Protein AF-A0A7W6N7X5-F1 (afdb_monomer)

Mean predicted aligned error: 5.7 Å

Nearest PDB structures (foldseek):
  5yp4-assembly2_D  TM=2.687E-01  e=1.708E-01  Pseudoxanthomonas mexicana
  7oz7-assembly1_B  TM=2.295E-01  e=3.586E-01  Homo sapiens
  6igq-assembly1_B  TM=1.844E-01  e=2.632E-01  Deinococcus radiodurans R1 = ATCC 13939 = DSM 20539
  4nb4-assembly4_G  TM=3.981E-01  e=5.795E+00  Staphylococcus aureus subsp. aureus MRSA252

pLDDT: mean 90.22, std 13.77, range [32.88, 98.56]

Foldseek 3Di:
DFDQDPVRDGDPPCPVQAAEQKEFFAVQLVDDFFAEEEAAAAAQDQGFYDQDYDYDACVVPVPPQQVLLVLQLLQVLLPDPPRGSVNSSVLCVVQSGDSYMYGYQARGHHHPVQDPVVVLVVLLPGDLVRSLVSVCQQQVVDPDHDPSSVSNNVRHQEYEHEQCPDPSNVSSVVSNVVVCVVVVRHYFYAYHRGPVRNVRRVVRCVVVVVSVVSSVSSNRVQVRRPPRDD

Organism: NCBI:txid217168

Solvent-accessible surface area (backbone atoms only — not comparable to full-atom values): 12702 Å² total; per-residue (Å²): 135,84,68,66,52,101,82,69,52,81,58,63,92,60,69,90,57,48,38,54,39,30,32,36,24,75,51,35,84,84,52,86,55,45,27,35,37,37,31,39,54,47,50,72,33,92,29,52,46,32,90,48,63,41,75,55,54,64,84,84,43,74,80,40,45,49,63,49,33,53,38,33,49,49,14,68,35,45,80,45,87,87,47,35,47,69,55,43,51,51,43,28,58,74,66,34,27,47,57,53,32,38,35,46,51,42,64,45,36,56,28,85,88,54,54,72,72,56,50,56,53,54,51,65,64,56,54,66,72,53,35,52,54,44,50,30,59,70,69,46,70,50,99,78,51,55,67,66,48,42,63,49,53,79,31,43,68,36,35,39,38,26,35,49,88,44,92,72,28,62,68,49,44,52,50,51,52,53,50,31,59,73,69,69,46,48,69,46,78,34,58,46,52,28,77,92,38,43,71,61,36,52,49,50,33,56,80,67,55,46,51,59,54,50,28,52,35,35,46,45,40,44,75,72,34,91,81,48,82,126

Sequence (230 aa):
MNKRDAAGVETPAGADLLHPSFLYYGETVARSFPLILVIGREPQVDKPVSPGAGTYDFRGSPRCGFWNSAAGLAARYSGVPGMTTAAIKRVFHAAQAAPLVFADALPIGLSDKIPPRDKARLRRAVPKAAIDRHLAHVLCLEDRPDAQVRSLMDRVEFVILSGHAAPGFEYASGMLVRHLEGLGVPFVRTAFLFGSNMPGILSALAASGWDTRFRSVMRRFRAADRNFPA

Structure (mmCIF, N/CA/C/O backbone):
data_AF-A0A7W6N7X5-F1
#
_entry.id   AF-A0A7W6N7X5-F1
#
loop_
_atom_site.group_PDB
_atom_site.id
_atom_site.type_symbol
_atom_site.label_atom_id
_atom_site.label_alt_id
_atom_site.label_comp_id
_atom_site.label_asym_id
_atom_site.label_entity_id
_atom_site.label_seq_id
_atom_site.pdbx_PDB_ins_code
_atom_site.Cartn_x
_atom_site.Cartn_y
_atom_site.Cartn_z
_atom_site.occupancy
_atom_site.B_iso_or_equiv
_atom_site.auth_seq_id
_atom_site.auth_comp_id
_atom_site.auth_asym_id
_atom_site.auth_atom_id
_atom_site.pdbx_PDB_model_num
ATOM 1 N N . MET A 1 1 ? 18.626 -29.688 5.067 1.00 39.34 1 MET A N 1
ATOM 2 C CA . MET A 1 1 ? 17.962 -30.202 6.282 1.00 39.34 1 MET A CA 1
ATOM 3 C C . MET A 1 1 ? 16.629 -29.477 6.395 1.00 39.34 1 MET A C 1
ATOM 5 O O . MET A 1 1 ? 16.632 -28.284 6.674 1.00 39.34 1 MET A O 1
ATOM 9 N N . ASN A 1 2 ? 15.527 -30.138 6.033 1.00 32.88 2 ASN A N 1
ATOM 10 C CA . ASN A 1 2 ? 14.195 -29.521 5.997 1.00 32.88 2 ASN A CA 1
ATOM 11 C C . ASN A 1 2 ? 13.716 -29.260 7.430 1.00 32.88 2 ASN A C 1
ATOM 13 O O . ASN A 1 2 ? 13.821 -30.145 8.280 1.00 32.88 2 ASN A O 1
ATOM 17 N N . LYS A 1 3 ? 13.222 -28.049 7.708 1.00 38.81 3 LYS A N 1
ATOM 18 C CA . LYS A 1 3 ? 12.554 -27.738 8.975 1.00 38.81 3 LYS A CA 1
ATOM 19 C C . LYS A 1 3 ? 11.084 -28.122 8.840 1.00 38.81 3 LYS A C 1
ATOM 21 O O . LYS A 1 3 ? 10.438 -27.712 7.886 1.00 38.81 3 LYS A O 1
ATOM 26 N N . ARG A 1 4 ? 10.587 -28.923 9.780 1.00 34.56 4 ARG A N 1
ATOM 27 C CA . ARG A 1 4 ? 9.152 -29.162 9.968 1.00 34.56 4 ARG A CA 1
ATOM 28 C C . ARG A 1 4 ? 8.610 -28.060 10.872 1.00 34.56 4 ARG A C 1
ATOM 30 O O . ARG A 1 4 ? 9.276 -27.706 11.848 1.00 34.56 4 ARG A O 1
ATOM 37 N N . ASP A 1 5 ? 7.453 -27.506 10.538 1.00 51.41 5 ASP A N 1
ATOM 38 C CA . ASP A 1 5 ? 6.744 -26.588 11.425 1.00 51.41 5 ASP A CA 1
ATOM 39 C C . ASP A 1 5 ? 5.983 -27.350 12.527 1.00 51.41 5 ASP A C 1
ATOM 41 O O . ASP A 1 5 ? 5.948 -28.584 12.560 1.00 51.41 5 ASP A O 1
ATOM 45 N N . ALA A 1 6 ? 5.390 -26.605 13.465 1.00 45.88 6 ALA A N 1
ATOM 46 C CA . ALA A 1 6 ? 4.675 -27.153 14.620 1.00 45.88 6 ALA A CA 1
ATOM 47 C C . ALA A 1 6 ? 3.437 -28.001 14.252 1.00 45.88 6 ALA A C 1
ATOM 49 O O . ALA A 1 6 ? 2.882 -28.661 15.126 1.00 45.88 6 ALA A O 1
ATOM 50 N N . ALA A 1 7 ? 3.020 -28.000 12.981 1.00 57.94 7 ALA A N 1
ATOM 51 C CA . ALA A 1 7 ? 1.894 -28.774 12.467 1.00 57.94 7 ALA A CA 1
ATOM 52 C C . ALA A 1 7 ? 2.329 -30.030 11.686 1.00 57.94 7 ALA A C 1
ATOM 54 O O . ALA A 1 7 ? 1.477 -30.773 11.203 1.00 57.94 7 ALA A O 1
ATOM 55 N N . GLY A 1 8 ? 3.636 -30.293 11.563 1.00 40.12 8 GLY A N 1
ATOM 56 C CA . GLY A 1 8 ? 4.145 -31.471 10.858 1.00 40.12 8 GLY A CA 1
ATOM 57 C C . GLY A 1 8 ? 3.935 -31.425 9.343 1.00 40.12 8 GLY A C 1
ATOM 58 O O . GLY A 1 8 ? 4.050 -32.463 8.690 1.00 40.12 8 GLY A O 1
ATOM 59 N N . VAL A 1 9 ? 3.655 -30.246 8.779 1.00 48.44 9 VAL A N 1
ATOM 60 C CA . VAL A 1 9 ? 3.534 -30.063 7.334 1.00 48.44 9 VAL A CA 1
ATOM 61 C C . VAL A 1 9 ? 4.936 -29.864 6.766 1.00 48.44 9 VAL A C 1
ATOM 63 O O . VAL A 1 9 ? 5.704 -29.017 7.225 1.00 48.44 9 VAL A O 1
ATOM 66 N N . GLU A 1 10 ? 5.303 -30.671 5.770 1.00 36.31 10 GLU A N 1
ATOM 67 C CA . GLU A 1 10 ? 6.533 -30.440 5.017 1.00 36.31 10 GLU A CA 1
ATOM 68 C C . GLU A 1 10 ? 6.387 -29.141 4.226 1.00 36.31 10 GLU A C 1
ATOM 70 O O . GLU A 1 10 ? 5.736 -29.087 3.184 1.00 36.31 10 GLU A O 1
ATOM 75 N N . THR A 1 11 ? 6.993 -28.068 4.728 1.00 42.94 11 THR A N 1
ATOM 76 C CA . THR A 1 11 ? 7.172 -26.850 3.947 1.00 42.94 11 THR A CA 1
ATOM 77 C C . THR A 1 11 ? 8.170 -27.183 2.835 1.00 42.94 11 THR A C 1
ATOM 79 O O . THR A 1 11 ? 9.280 -27.635 3.146 1.00 42.94 11 THR A O 1
ATOM 82 N N . PRO A 1 12 ? 7.824 -27.005 1.544 1.00 42.97 12 PRO A N 1
ATOM 83 C CA . PRO A 1 12 ? 8.760 -27.252 0.457 1.00 42.97 12 PRO A CA 1
ATOM 84 C C . PRO A 1 12 ? 10.055 -26.490 0.727 1.00 42.97 12 PRO A C 1
ATOM 86 O O . PRO A 1 12 ? 10.021 -25.295 1.042 1.00 42.97 12 PRO A O 1
ATOM 89 N N . ALA A 1 13 ? 11.193 -27.177 0.626 1.00 36.53 13 ALA A N 1
ATOM 90 C CA . ALA A 1 13 ? 12.503 -26.555 0.749 1.00 36.53 13 ALA A CA 1
ATOM 91 C C . ALA A 1 13 ? 12.606 -25.412 -0.278 1.00 36.53 13 ALA A C 1
ATOM 93 O O . ALA A 1 13 ? 12.785 -25.657 -1.467 1.00 36.53 13 ALA A O 1
ATOM 94 N N . GLY A 1 14 ? 12.423 -24.167 0.176 1.00 43.81 14 GLY A N 1
ATOM 95 C CA . GLY A 1 14 ? 12.407 -22.981 -0.685 1.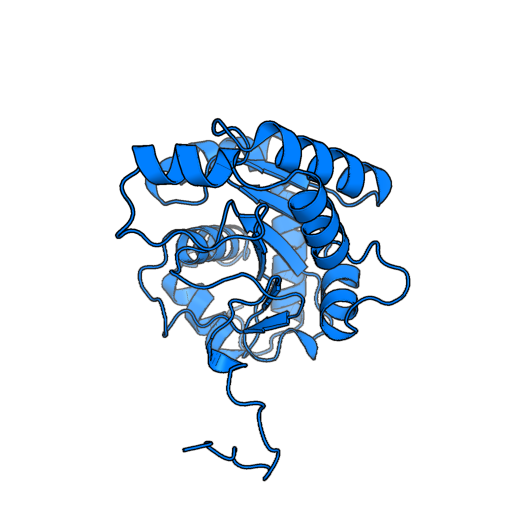00 43.81 14 GLY A CA 1
ATOM 96 C C . GLY A 1 14 ? 11.264 -21.987 -0.456 1.00 43.81 14 GLY A C 1
ATOM 97 O O . GLY A 1 14 ? 11.373 -20.864 -0.941 1.00 43.81 14 GLY A O 1
ATOM 98 N N . ALA A 1 15 ? 10.218 -22.319 0.311 1.00 44.56 15 ALA A N 1
ATOM 99 C CA . ALA A 1 15 ? 9.133 -21.366 0.596 1.00 44.56 15 ALA A CA 1
ATOM 100 C C . ALA A 1 15 ? 9.616 -20.107 1.362 1.00 44.56 15 ALA A C 1
ATOM 102 O O . ALA A 1 15 ? 9.136 -19.007 1.108 1.00 44.56 15 ALA A O 1
ATOM 103 N N . ASP A 1 16 ? 10.657 -20.235 2.196 1.00 51.03 16 ASP A N 1
ATOM 104 C CA . ASP A 1 16 ? 11.302 -19.115 2.912 1.00 51.03 16 ASP A CA 1
ATOM 105 C C . ASP A 1 16 ? 12.192 -18.210 2.020 1.00 51.03 16 ASP A C 1
ATOM 107 O O . ASP A 1 16 ? 12.752 -17.199 2.479 1.00 51.03 16 ASP A O 1
ATOM 111 N N . LEU A 1 17 ? 12.368 -18.553 0.737 1.00 65.19 17 LEU A N 1
ATOM 112 C CA . LEU A 1 17 ? 13.276 -17.853 -0.183 1.00 65.19 17 LEU A CA 1
ATOM 113 C C . LEU A 1 17 ? 12.600 -16.765 -1.023 1.00 65.19 17 LEU A C 1
ATOM 115 O O . LEU A 1 17 ? 13.311 -15.985 -1.658 1.00 65.19 17 LEU A O 1
ATOM 119 N N . LEU A 1 18 ? 11.270 -16.675 -1.016 1.00 86.25 18 LEU A N 1
ATOM 120 C CA . LEU A 1 18 ? 10.520 -15.755 -1.873 1.00 86.25 18 LEU A CA 1
ATOM 121 C C . LEU A 1 18 ? 9.842 -14.646 -1.061 1.00 86.25 18 LEU A C 1
ATOM 123 O O . LEU A 1 18 ? 9.541 -14.808 0.121 1.00 86.25 18 LEU A O 1
ATOM 127 N N . HIS A 1 19 ? 9.651 -13.486 -1.687 1.00 91.50 19 HIS A N 1
ATOM 128 C CA . HIS A 1 19 ? 8.913 -12.367 -1.109 1.00 91.50 19 HIS A CA 1
ATOM 129 C C . HIS A 1 19 ? 7.464 -12.385 -1.622 1.00 91.50 19 HIS A C 1
ATOM 131 O O . HIS A 1 19 ? 7.273 -12.291 -2.832 1.00 91.50 19 HIS A O 1
ATOM 137 N N . PRO A 1 20 ? 6.436 -12.449 -0.761 1.00 94.94 20 PRO A N 1
ATOM 138 C CA . PRO A 1 20 ? 5.045 -12.445 -1.209 1.00 94.94 20 PRO A CA 1
ATOM 139 C C . PRO A 1 20 ? 4.684 -11.178 -1.993 1.00 94.94 20 PRO A C 1
ATOM 141 O O . PRO A 1 20 ? 5.104 -10.076 -1.641 1.00 94.94 20 PRO A O 1
ATOM 144 N N . SER A 1 21 ? 3.882 -11.325 -3.045 1.00 94.50 21 SER A N 1
ATOM 145 C CA . SER A 1 21 ? 3.372 -10.205 -3.851 1.00 94.50 21 SER A CA 1
ATOM 146 C C . SER A 1 21 ? 2.392 -9.298 -3.098 1.00 94.50 21 SER A C 1
ATOM 148 O O . SER A 1 21 ? 2.245 -8.129 -3.452 1.00 94.50 21 SER A O 1
ATOM 150 N N . PHE A 1 22 ? 1.735 -9.837 -2.067 1.00 95.94 22 PHE A N 1
ATOM 151 C CA . PHE A 1 22 ? 0.739 -9.147 -1.259 1.00 95.94 22 PHE A CA 1
ATOM 152 C C . PHE A 1 22 ? 1.044 -9.367 0.225 1.00 95.94 22 PHE A C 1
ATOM 154 O O . PHE A 1 22 ? 1.259 -10.494 0.667 1.00 95.94 22 PHE A O 1
ATOM 161 N N . LEU A 1 23 ? 1.071 -8.298 1.009 1.00 97.44 23 LEU A N 1
ATOM 162 C CA . LEU A 1 23 ? 1.433 -8.324 2.419 1.00 97.44 23 LEU A CA 1
ATOM 163 C C . LEU A 1 23 ? 0.302 -7.781 3.288 1.00 97.44 23 LEU A C 1
ATOM 165 O O . LEU A 1 23 ? -0.230 -6.701 3.033 1.00 97.44 23 LEU A O 1
ATOM 169 N N . TYR A 1 24 ? -0.008 -8.490 4.367 1.00 98.00 24 TYR A N 1
ATOM 170 C CA . TYR A 1 24 ? -0.960 -8.070 5.397 1.00 98.00 24 TYR A CA 1
ATOM 171 C C . TYR A 1 24 ? -0.344 -8.191 6.800 1.00 98.00 24 TYR A C 1
ATOM 173 O O . TYR A 1 24 ? 0.745 -8.735 6.965 1.00 98.00 24 TYR A O 1
ATOM 181 N N . TYR A 1 25 ? -1.002 -7.653 7.828 1.00 97.81 25 TYR A N 1
ATOM 182 C CA . TYR A 1 25 ? -0.504 -7.718 9.209 1.00 97.81 25 TYR A CA 1
ATOM 183 C C . TYR A 1 25 ? -1.269 -8.749 10.042 1.00 97.81 25 TYR A C 1
ATOM 185 O O . TYR A 1 25 ? -2.500 -8.713 10.050 1.00 97.81 25 TYR A O 1
ATOM 193 N N . GLY A 1 26 ? -0.567 -9.606 10.787 1.00 95.75 26 GLY A N 1
ATOM 194 C CA . GLY A 1 26 ? -1.172 -10.532 11.756 1.00 95.75 26 GLY A CA 1
ATOM 195 C C . GLY A 1 26 ? -2.352 -11.330 11.185 1.00 95.75 26 GLY A C 1
ATOM 196 O O . GLY A 1 26 ? -2.241 -11.955 10.141 1.00 95.75 26 GLY A O 1
ATOM 197 N N . GLU A 1 27 ? -3.503 -11.256 11.839 1.00 96.00 27 GLU A N 1
ATOM 198 C CA . GLU A 1 27 ? -4.769 -11.905 11.496 1.00 96.00 27 GLU A CA 1
ATOM 199 C C . GLU A 1 27 ? -5.686 -11.052 10.601 1.00 96.00 27 GLU A C 1
ATOM 201 O O . GLU A 1 27 ? -6.890 -11.293 10.549 1.00 96.00 27 GLU A O 1
ATOM 206 N N . THR A 1 28 ? -5.176 -10.042 9.886 1.00 97.25 28 THR A N 1
ATOM 207 C CA . THR A 1 28 ? -6.014 -9.143 9.054 1.00 97.25 28 THR A CA 1
ATOM 208 C C . THR A 1 28 ? -6.904 -9.896 8.055 1.00 97.25 28 THR A C 1
ATOM 210 O O . THR A 1 28 ? -8.017 -9.445 7.773 1.00 97.25 28 THR A O 1
ATOM 213 N N . VAL A 1 29 ? -6.459 -11.052 7.546 1.00 96.06 29 VAL A N 1
ATOM 214 C CA . VAL A 1 29 ? -7.253 -11.942 6.674 1.00 96.06 2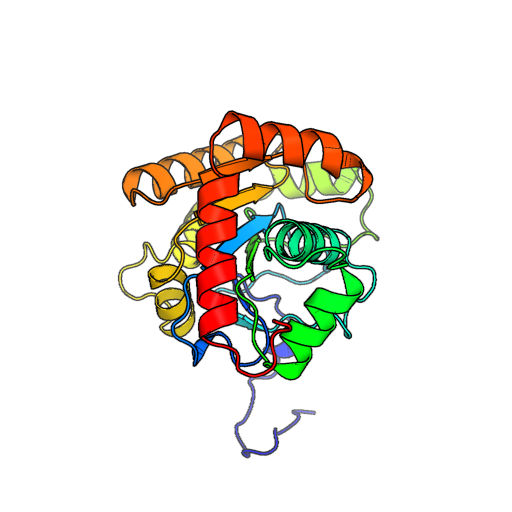9 VAL A CA 1
ATOM 215 C C . VAL A 1 29 ? -8.547 -12.412 7.351 1.00 96.06 29 VAL A C 1
ATOM 217 O O . VAL A 1 29 ? -9.578 -12.464 6.695 1.00 96.06 29 VAL A O 1
ATOM 220 N N . ALA A 1 30 ? -8.530 -12.670 8.661 1.00 95.12 30 ALA A N 1
ATOM 221 C CA . ALA A 1 30 ? -9.685 -13.141 9.429 1.00 95.12 30 ALA A CA 1
ATOM 222 C C . ALA A 1 30 ? -10.626 -12.011 9.900 1.00 95.12 30 ALA A C 1
ATOM 224 O O . ALA A 1 30 ? -11.579 -12.257 10.639 1.00 95.12 30 ALA A O 1
ATOM 225 N N . ARG A 1 31 ? -10.358 -10.755 9.520 1.00 96.38 31 ARG A N 1
ATOM 226 C CA . ARG A 1 31 ? -11.143 -9.576 9.924 1.00 96.38 31 ARG A CA 1
ATOM 227 C C . ARG A 1 31 ? -11.992 -9.057 8.762 1.00 96.38 31 ARG A C 1
ATOM 229 O O . ARG A 1 31 ? -11.691 -9.317 7.605 1.00 96.38 31 ARG A O 1
ATOM 236 N N . SER A 1 32 ? -13.032 -8.281 9.069 1.00 96.00 32 SER A N 1
ATOM 237 C CA . SER A 1 32 ? -14.016 -7.795 8.083 1.00 96.00 32 SER A CA 1
ATOM 238 C C . SER A 1 32 ? -13.982 -6.285 7.817 1.00 96.00 32 SER A C 1
ATOM 240 O O . SER A 1 32 ? -14.730 -5.799 6.973 1.00 96.00 32 SER A O 1
ATOM 242 N N . PHE A 1 33 ? -13.132 -5.519 8.509 1.00 96.69 33 PHE A N 1
ATOM 243 C CA . PHE A 1 33 ? -13.011 -4.080 8.257 1.00 96.69 33 PHE A CA 1
ATOM 244 C C . PHE A 1 33 ? -12.425 -3.799 6.855 1.00 96.69 33 PHE A C 1
ATOM 246 O O . PHE A 1 33 ? -11.663 -4.628 6.336 1.00 96.69 33 PHE A O 1
ATOM 253 N N . PRO A 1 34 ? -12.753 -2.639 6.248 1.00 97.69 34 PRO A N 1
ATOM 254 C CA . PRO A 1 34 ? -12.212 -2.247 4.950 1.00 97.69 34 PRO A CA 1
ATOM 255 C C . PRO A 1 34 ? -10.708 -1.977 5.023 1.00 97.69 34 PRO A C 1
ATOM 257 O O . PRO A 1 34 ? -10.174 -1.617 6.075 1.00 97.69 34 PRO A O 1
ATOM 260 N N . LEU A 1 35 ? -10.033 -2.126 3.889 1.00 98.50 35 LEU A N 1
ATOM 261 C CA . LEU A 1 35 ? -8.583 -2.043 3.767 1.00 98.50 35 LEU A CA 1
ATOM 262 C C . LEU A 1 35 ? -8.152 -0.895 2.854 1.0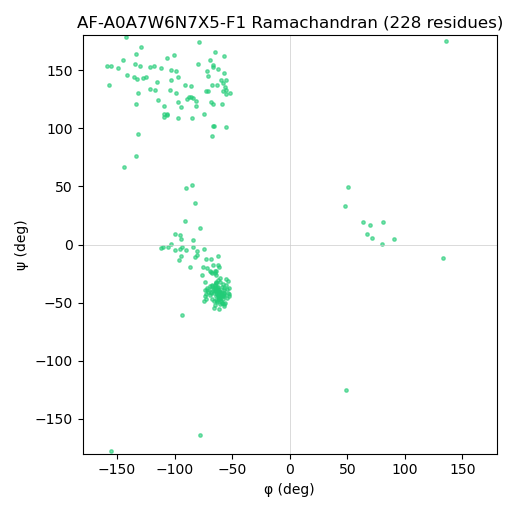0 98.50 35 LEU A C 1
ATOM 264 O O . LEU A 1 35 ? -8.863 -0.486 1.934 1.00 98.50 35 LEU A O 1
ATOM 268 N N . ILE A 1 36 ? -6.939 -0.413 3.106 1.00 98.31 36 ILE A N 1
ATOM 269 C CA . ILE A 1 36 ? -6.188 0.470 2.221 1.00 98.31 36 ILE A CA 1
ATOM 270 C C . ILE A 1 36 ? -5.032 -0.344 1.659 1.00 98.31 36 ILE A C 1
ATOM 272 O O . ILE A 1 36 ? -4.169 -0.800 2.414 1.00 98.31 36 ILE A O 1
ATOM 276 N N . LEU A 1 37 ? -5.001 -0.496 0.338 1.00 98.56 37 LEU A N 1
ATOM 277 C CA . LEU A 1 37 ? -3.868 -1.098 -0.351 1.00 98.56 37 LEU A CA 1
ATOM 278 C C . LEU A 1 37 ? -2.853 -0.019 -0.712 1.00 98.56 37 LEU A C 1
ATOM 280 O O . LEU A 1 37 ? -3.162 0.961 -1.382 1.00 98.56 37 LEU A O 1
ATOM 284 N N . VAL A 1 38 ? -1.612 -0.212 -0.295 1.00 98.38 38 VAL A N 1
ATOM 285 C CA . VAL A 1 38 ? -0.497 0.654 -0.658 1.00 98.38 38 VAL A CA 1
ATOM 286 C C . VAL A 1 38 ? 0.406 -0.104 -1.621 1.00 98.38 38 VAL A C 1
ATOM 288 O O . VAL A 1 38 ? 1.059 -1.071 -1.233 1.00 98.38 38 VAL A O 1
ATOM 291 N N . ILE A 1 39 ? 0.464 0.348 -2.873 1.00 98.38 39 ILE A N 1
ATOM 292 C CA . ILE A 1 39 ? 1.312 -0.253 -3.903 1.00 98.38 39 ILE A CA 1
ATOM 293 C C . ILE A 1 39 ? 2.609 0.546 -4.003 1.00 98.38 39 ILE A C 1
ATOM 295 O O . ILE A 1 39 ? 2.631 1.693 -4.461 1.00 98.38 39 ILE A O 1
ATOM 299 N N . GLY A 1 40 ? 3.694 -0.069 -3.542 1.00 96.94 40 GLY A N 1
ATOM 300 C CA . GLY A 1 40 ? 5.059 0.414 -3.664 1.00 96.94 40 GLY A CA 1
ATOM 301 C C . GLY A 1 40 ? 5.634 0.183 -5.058 1.00 96.94 40 GLY A C 1
ATOM 302 O O . GLY A 1 40 ? 4.919 -0.037 -6.036 1.00 96.94 40 GLY A O 1
ATOM 303 N N . ARG A 1 41 ? 6.954 0.282 -5.161 1.00 95.56 41 ARG A N 1
ATOM 304 C CA . ARG A 1 41 ? 7.684 0.131 -6.425 1.00 95.56 41 ARG A CA 1
ATOM 305 C C . ARG A 1 41 ? 8.156 -1.305 -6.598 1.00 95.56 41 ARG A C 1
ATOM 307 O O . ARG A 1 41 ? 7.750 -1.984 -7.535 1.00 95.56 41 ARG A O 1
ATOM 314 N N . GLU A 1 42 ? 8.983 -1.729 -5.659 1.00 94.88 42 GLU A N 1
ATOM 315 C CA . GLU A 1 42 ? 9.508 -3.072 -5.510 1.00 94.88 42 GLU A CA 1
ATOM 316 C C . GLU A 1 42 ? 9.898 -3.295 -4.041 1.00 94.88 42 GLU A C 1
ATOM 318 O O . GLU A 1 42 ? 10.261 -2.320 -3.362 1.00 94.88 42 GLU A O 1
ATOM 323 N N . PRO A 1 43 ? 9.897 -4.544 -3.549 1.00 93.75 43 PRO A N 1
ATOM 324 C CA . PRO A 1 43 ? 10.339 -4.824 -2.198 1.00 93.75 43 PRO A CA 1
ATOM 325 C C . PRO A 1 43 ? 11.856 -4.660 -2.064 1.00 93.75 43 PRO A C 1
ATOM 327 O O . PRO A 1 43 ? 12.649 -4.981 -2.953 1.00 93.75 43 PRO A O 1
ATOM 330 N N . GLN A 1 44 ? 12.278 -4.183 -0.897 1.00 91.31 44 GLN A N 1
ATOM 331 C CA . GLN A 1 44 ? 13.668 -3.844 -0.583 1.00 91.31 44 GLN A CA 1
ATOM 332 C C . GLN A 1 44 ? 14.469 -5.072 -0.118 1.00 91.31 44 GLN A C 1
ATOM 334 O O . GLN A 1 44 ? 15.106 -5.066 0.934 1.00 91.31 44 GLN A O 1
ATOM 339 N N . VAL A 1 45 ? 14.411 -6.156 -0.892 1.00 91.00 45 VAL A N 1
ATOM 340 C CA . VAL A 1 45 ? 14.999 -7.462 -0.555 1.00 91.00 45 VAL A CA 1
ATOM 341 C C . VAL A 1 45 ? 15.766 -8.045 -1.736 1.00 91.00 45 VAL A C 1
ATOM 343 O O . VAL A 1 45 ? 15.455 -7.751 -2.882 1.00 91.00 45 VAL A O 1
ATOM 346 N N . ASP A 1 46 ? 16.736 -8.917 -1.467 1.00 88.44 46 ASP A N 1
ATOM 347 C CA . ASP A 1 46 ? 17.445 -9.694 -2.497 1.00 88.44 46 ASP A CA 1
ATOM 348 C C . ASP A 1 4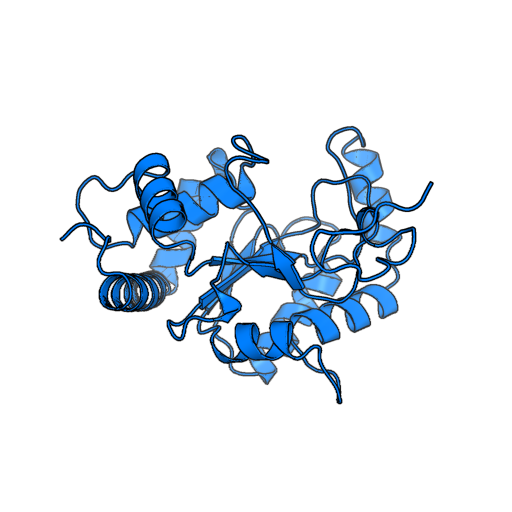6 ? 16.733 -11.035 -2.752 1.00 88.44 46 ASP A C 1
ATOM 350 O O . ASP A 1 46 ? 17.341 -12.103 -2.692 1.00 88.44 46 ASP A O 1
ATOM 354 N N . LYS A 1 47 ? 15.410 -10.993 -2.944 1.00 88.19 47 LYS A N 1
ATOM 355 C CA . LYS A 1 47 ? 14.568 -12.181 -3.144 1.00 88.19 47 LYS A CA 1
ATOM 356 C C . LYS A 1 47 ? 13.637 -11.984 -4.342 1.00 88.19 47 LYS A C 1
ATOM 358 O O . LYS A 1 47 ? 13.129 -10.873 -4.519 1.00 88.19 47 LYS A O 1
ATOM 363 N N . PRO A 1 48 ? 13.376 -13.027 -5.150 1.00 86.88 48 PRO A N 1
ATOM 364 C CA . PRO A 1 48 ? 12.314 -12.978 -6.146 1.00 86.88 48 PRO A CA 1
ATOM 365 C C . PRO A 1 48 ? 10.947 -12.798 -5.479 1.00 86.88 48 PRO A C 1
ATOM 367 O O . PRO A 1 48 ? 10.737 -13.235 -4.343 1.00 86.88 48 PRO A O 1
ATOM 370 N N . VAL A 1 49 ? 10.016 -12.170 -6.197 1.00 93.50 49 VAL A N 1
ATOM 371 C CA . VAL A 1 49 ? 8.636 -11.996 -5.734 1.00 93.50 49 VAL A CA 1
ATOM 372 C C . VAL A 1 49 ? 7.815 -13.215 -6.145 1.00 93.50 49 VAL A C 1
ATOM 374 O O . VAL A 1 49 ? 7.818 -13.591 -7.317 1.00 93.50 49 VAL A O 1
ATOM 377 N N . SER A 1 50 ? 7.129 -13.843 -5.192 1.00 91.38 50 SER A N 1
ATOM 378 C CA . SER A 1 50 ? 6.201 -14.942 -5.453 1.00 91.38 50 SER A CA 1
ATOM 379 C C . SER A 1 50 ? 4.761 -14.445 -5.537 1.00 91.38 50 SER A C 1
ATOM 381 O O . SER A 1 50 ? 4.368 -13.590 -4.735 1.00 91.38 50 SER A O 1
ATOM 383 N N . PRO A 1 51 ? 3.938 -15.035 -6.419 1.00 89.31 51 PRO A N 1
ATOM 384 C CA . PRO A 1 51 ? 2.491 -14.939 -6.300 1.00 89.31 51 PRO A CA 1
ATOM 385 C C . PRO A 1 51 ? 2.061 -15.437 -4.916 1.00 89.31 51 PRO A C 1
ATOM 387 O O . PRO A 1 51 ? 2.540 -16.466 -4.442 1.00 89.31 51 PRO A O 1
ATOM 390 N N . GLY A 1 52 ? 1.200 -14.679 -4.251 1.00 91.62 52 GLY A N 1
ATOM 391 C CA . GLY A 1 52 ? 0.569 -15.067 -2.992 1.00 91.62 52 GLY A CA 1
ATOM 392 C C . GLY A 1 52 ? 0.546 -13.953 -1.954 1.00 91.62 52 GLY A C 1
ATOM 393 O O . GLY A 1 52 ? 1.099 -12.863 -2.161 1.00 91.62 52 GLY A O 1
ATOM 394 N N . ALA A 1 53 ? -0.109 -14.262 -0.838 1.00 94.56 53 ALA A N 1
ATOM 395 C CA . ALA A 1 53 ? -0.165 -13.417 0.340 1.00 94.56 53 ALA A CA 1
ATOM 396 C C . ALA A 1 53 ? 0.853 -13.873 1.397 1.00 94.56 53 ALA A C 1
ATOM 398 O O . ALA A 1 53 ? 1.160 -15.055 1.531 1.00 94.56 53 ALA A O 1
ATOM 399 N N . GLY A 1 54 ? 1.362 -12.930 2.180 1.00 95.06 54 GLY A N 1
ATOM 400 C CA . GLY A 1 54 ? 2.127 -13.222 3.385 1.00 95.06 54 GLY A CA 1
ATOM 401 C C . GLY A 1 54 ? 2.071 -12.073 4.377 1.00 95.06 54 GLY A C 1
ATOM 402 O O . GLY A 1 54 ? 1.386 -11.073 4.162 1.00 95.06 54 GLY A O 1
ATOM 403 N N . THR A 1 55 ? 2.779 -12.210 5.492 1.00 95.50 55 THR A N 1
ATOM 404 C CA . THR A 1 55 ? 2.684 -11.242 6.587 1.00 95.50 55 THR A CA 1
ATOM 405 C C . THR A 1 55 ? 3.869 -10.290 6.637 1.00 95.50 55 THR A C 1
ATOM 407 O O . THR A 1 55 ? 5.014 -10.717 6.490 1.00 95.50 55 THR A O 1
ATOM 410 N N . TYR A 1 56 ? 3.616 -9.021 6.953 1.00 95.31 56 TYR A N 1
ATOM 411 C CA . TYR A 1 56 ? 4.653 -8.088 7.390 1.00 95.31 56 TYR A CA 1
ATOM 412 C C . TYR A 1 56 ? 4.594 -7.874 8.911 1.00 95.31 56 TYR A C 1
ATOM 414 O O . TYR A 1 56 ? 3.524 -7.930 9.516 1.00 95.31 56 TYR A O 1
ATOM 422 N N . ASP A 1 57 ? 5.741 -7.585 9.539 1.00 94.12 57 ASP A N 1
ATOM 423 C CA . ASP A 1 57 ? 5.818 -7.221 10.960 1.00 94.12 57 ASP A CA 1
ATOM 424 C C . ASP A 1 57 ? 6.709 -5.987 11.159 1.00 94.12 57 ASP A C 1
ATOM 426 O O . ASP A 1 57 ? 7.907 -5.998 10.866 1.00 94.12 57 ASP A O 1
ATOM 430 N N . PHE A 1 58 ? 6.137 -4.920 11.726 1.00 92.00 58 PHE A N 1
ATOM 431 C CA . PHE A 1 58 ? 6.872 -3.710 12.095 1.00 92.00 58 PHE A CA 1
ATOM 432 C C . PHE A 1 58 ? 8.067 -3.985 13.018 1.00 92.00 58 PHE A C 1
ATOM 434 O O . PHE A 1 58 ? 9.037 -3.233 12.976 1.00 92.00 58 PHE A O 1
ATOM 441 N N . ARG A 1 59 ? 8.018 -5.033 13.850 1.00 91.31 59 ARG A N 1
ATOM 442 C CA . ARG A 1 59 ? 9.118 -5.414 14.751 1.00 91.31 59 ARG A CA 1
ATOM 443 C C . ARG A 1 59 ? 10.278 -6.060 13.997 1.00 91.31 59 ARG A C 1
ATOM 445 O O . ARG A 1 59 ? 11.426 -5.858 14.379 1.00 91.31 59 ARG A O 1
ATOM 452 N N . GLY A 1 60 ? 9.985 -6.780 12.913 1.00 88.62 60 GLY A N 1
ATOM 453 C CA . GLY A 1 60 ? 10.990 -7.379 12.032 1.00 88.62 60 GLY A CA 1
ATOM 454 C C . GLY A 1 60 ? 11.679 -6.359 11.121 1.00 88.62 60 GLY A C 1
ATOM 455 O O . GLY A 1 60 ? 12.771 -6.609 10.618 1.00 88.62 60 GLY A O 1
ATOM 456 N N . SER A 1 61 ? 11.077 -5.185 10.905 1.00 87.88 61 SER A N 1
ATOM 457 C CA . SER A 1 61 ? 11.680 -4.099 10.117 1.00 87.88 61 SER A CA 1
ATOM 458 C C . SER A 1 61 ? 11.341 -2.715 10.691 1.00 87.88 61 SER A C 1
ATOM 460 O O . SER A 1 61 ? 10.663 -1.911 10.045 1.00 87.88 61 SER A O 1
ATOM 462 N N . PRO A 1 62 ? 11.843 -2.375 11.894 1.00 89.00 62 PRO A N 1
ATOM 463 C CA . PRO A 1 62 ? 11.426 -1.175 12.633 1.00 89.00 62 PRO A CA 1
ATOM 464 C C . PRO A 1 62 ? 11.792 0.137 11.927 1.00 89.00 62 PRO A C 1
ATOM 466 O O . PRO A 1 62 ? 11.165 1.176 12.155 1.00 89.00 62 PRO A O 1
ATOM 469 N N . ARG A 1 63 ? 12.792 0.094 11.041 1.00 88.19 63 ARG A N 1
ATOM 470 C CA . ARG A 1 63 ? 13.277 1.234 10.252 1.00 88.19 63 ARG A CA 1
ATOM 471 C C . ARG A 1 63 ? 12.744 1.257 8.815 1.00 88.19 63 ARG A C 1
ATOM 473 O O . ARG A 1 63 ? 13.205 2.082 8.033 1.00 88.19 63 ARG A O 1
ATOM 480 N N . CYS A 1 64 ? 11.781 0.402 8.458 1.00 92.25 64 CYS A N 1
ATOM 481 C CA . CYS A 1 64 ? 11.193 0.412 7.118 1.00 92.25 64 CYS A CA 1
ATOM 482 C C . CYS A 1 64 ? 10.420 1.720 6.889 1.00 92.25 64 CYS A C 1
ATOM 484 O O . CYS A 1 64 ? 9.304 1.894 7.381 1.00 92.25 64 CYS A O 1
ATOM 486 N N . GLY A 1 65 ? 11.024 2.659 6.153 1.00 92.62 65 GLY A N 1
ATOM 487 C CA . GLY A 1 65 ? 10.449 3.982 5.897 1.00 92.62 65 GLY A CA 1
ATOM 488 C C . GLY A 1 65 ? 9.070 3.908 5.242 1.00 92.62 65 GLY A C 1
ATOM 489 O O . GLY A 1 65 ? 8.174 4.647 5.637 1.00 92.62 65 GLY A O 1
ATOM 490 N N . PHE A 1 66 ? 8.881 2.950 4.335 1.00 95.50 66 PHE A N 1
ATOM 491 C CA . PHE A 1 66 ? 7.629 2.726 3.619 1.00 95.50 66 PHE A CA 1
ATOM 492 C C . PHE A 1 66 ? 6.470 2.369 4.561 1.00 95.50 66 PHE A C 1
ATOM 494 O O . PHE A 1 66 ? 5.472 3.092 4.632 1.00 95.50 66 PHE A O 1
ATOM 501 N N . TRP A 1 67 ? 6.635 1.321 5.376 1.00 96.12 67 TRP A N 1
ATOM 502 C CA . TRP A 1 67 ? 5.628 0.918 6.365 1.00 96.12 67 TRP A CA 1
ATOM 503 C C . TRP A 1 67 ? 5.439 1.980 7.452 1.00 96.12 67 TRP A C 1
ATOM 505 O O . TRP A 1 67 ? 4.321 2.225 7.904 1.00 96.12 67 TRP A O 1
ATOM 515 N N . ASN A 1 68 ? 6.519 2.650 7.861 1.00 96.81 68 ASN A N 1
ATOM 516 C CA . ASN A 1 68 ? 6.476 3.702 8.875 1.00 96.81 68 ASN A CA 1
ATOM 517 C C . ASN A 1 68 ? 5.677 4.920 8.400 1.00 96.81 68 ASN A C 1
ATOM 519 O O . ASN A 1 68 ? 4.890 5.465 9.173 1.00 96.81 68 ASN A O 1
ATOM 523 N N . SER A 1 69 ? 5.848 5.330 7.144 1.00 97.62 69 SER A N 1
ATOM 524 C CA . SER A 1 69 ? 5.089 6.424 6.541 1.00 97.62 69 SER A CA 1
ATOM 525 C C . SER A 1 69 ? 3.617 6.062 6.356 1.00 97.62 69 SER A C 1
ATOM 527 O O . SER A 1 69 ? 2.763 6.876 6.700 1.00 97.62 69 SER A O 1
ATOM 529 N N . ALA A 1 70 ? 3.301 4.842 5.908 1.00 97.81 70 ALA A N 1
ATOM 530 C CA . ALA A 1 70 ? 1.917 4.373 5.808 1.00 97.81 70 ALA A CA 1
ATOM 531 C C . ALA A 1 70 ? 1.220 4.320 7.182 1.00 97.81 70 ALA A C 1
ATOM 533 O O . ALA A 1 70 ? 0.113 4.836 7.343 1.00 97.81 70 ALA A O 1
ATOM 534 N N . ALA A 1 71 ? 1.898 3.795 8.208 1.00 97.88 71 ALA A N 1
ATOM 535 C CA . ALA A 1 71 ? 1.402 3.832 9.583 1.00 97.88 71 ALA A CA 1
ATOM 536 C C . ALA A 1 71 ? 1.247 5.275 10.099 1.00 97.88 71 ALA A C 1
ATOM 538 O O . ALA A 1 71 ? 0.282 5.577 10.791 1.00 97.88 71 ALA A O 1
ATOM 539 N N . GLY A 1 72 ? 2.145 6.193 9.731 1.00 97.69 72 GLY A N 1
ATOM 540 C CA . GLY A 1 72 ? 2.014 7.614 10.064 1.00 97.69 72 GLY A CA 1
ATOM 541 C C . GLY A 1 72 ? 0.765 8.268 9.462 1.00 97.69 72 GLY A C 1
ATOM 542 O O . GLY A 1 72 ? 0.103 9.055 10.138 1.00 97.69 72 GLY A O 1
ATOM 543 N N . LEU A 1 73 ? 0.388 7.900 8.232 1.00 97.31 73 LEU A N 1
ATOM 544 C CA . LEU A 1 73 ? -0.887 8.324 7.644 1.00 97.31 73 LEU A CA 1
ATOM 545 C C . LEU A 1 73 ? -2.076 7.753 8.425 1.00 97.31 73 LEU A C 1
ATOM 547 O O . LEU A 1 73 ? -2.999 8.496 8.753 1.00 97.31 73 LEU A O 1
ATOM 551 N N . ALA A 1 74 ? -2.027 6.472 8.796 1.00 97.31 74 ALA A N 1
ATOM 552 C CA . ALA A 1 74 ? -3.065 5.859 9.622 1.00 97.31 74 ALA A CA 1
ATOM 553 C C . ALA A 1 74 ? -3.206 6.532 10.994 1.00 97.31 74 ALA A C 1
ATOM 555 O O . ALA A 1 74 ? -4.324 6.794 11.428 1.00 97.31 74 ALA A O 1
ATOM 556 N N . ALA A 1 75 ? -2.095 6.891 11.643 1.00 97.38 75 ALA A N 1
ATOM 557 C CA . ALA A 1 75 ? -2.109 7.677 12.874 1.00 97.38 75 ALA A CA 1
ATOM 558 C C . ALA A 1 75 ? -2.809 9.028 12.666 1.00 97.38 75 ALA A C 1
ATOM 560 O O . ALA A 1 75 ? -3.746 9.355 13.395 1.00 97.38 75 ALA A O 1
ATOM 561 N N . ARG A 1 76 ? -2.417 9.775 11.626 1.00 95.94 76 ARG A N 1
ATOM 562 C CA . ARG A 1 76 ? -2.987 11.090 11.294 1.00 95.94 76 ARG A CA 1
ATOM 563 C C . ARG A 1 76 ? -4.491 11.038 11.024 1.00 95.94 76 ARG A C 1
ATOM 565 O O . ARG A 1 76 ? -5.217 11.940 11.436 1.00 95.94 76 ARG A O 1
ATOM 572 N N . TYR A 1 77 ? -4.953 10.013 10.316 1.00 95.94 77 TYR A N 1
ATOM 573 C CA . TYR A 1 77 ? -6.357 9.863 9.926 1.00 95.94 77 TYR A CA 1
ATOM 574 C C . TYR A 1 77 ? -7.169 8.978 10.880 1.00 95.94 77 TYR A C 1
ATOM 576 O O . TYR A 1 77 ? -8.334 8.705 10.601 1.00 95.94 77 TYR A O 1
ATOM 584 N N . SER A 1 78 ? -6.596 8.577 12.019 1.00 95.31 78 SER A N 1
ATOM 585 C CA . SER A 1 78 ? -7.285 7.780 13.045 1.00 95.31 78 SER A CA 1
ATOM 586 C C . SER A 1 78 ? -8.455 8.513 13.709 1.00 95.31 78 SER A C 1
ATOM 588 O O . SER A 1 78 ? -9.363 7.870 14.225 1.00 95.31 78 SER A O 1
ATOM 590 N N . GLY A 1 79 ? -8.431 9.850 13.707 1.00 92.75 79 GLY A N 1
ATOM 591 C CA . GLY A 1 79 ? -9.381 10.680 14.449 1.00 92.75 79 GLY A CA 1
ATOM 592 C C . GLY A 1 79 ? -9.058 10.823 15.941 1.00 92.75 79 GLY A C 1
ATOM 593 O O . GLY A 1 79 ? -9.790 11.522 16.631 1.00 92.75 79 GLY A O 1
ATOM 594 N N . VAL A 1 80 ? -7.968 10.217 16.430 1.00 94.12 80 VAL A N 1
ATOM 595 C CA . VAL A 1 80 ? -7.524 10.331 17.826 1.00 94.12 80 VAL A CA 1
ATOM 596 C C . VAL A 1 80 ? -6.479 11.452 17.950 1.00 94.12 80 VAL A C 1
ATOM 598 O O . VAL A 1 80 ? -5.414 11.363 17.325 1.00 94.12 80 VAL A O 1
ATOM 601 N N . PRO A 1 81 ? -6.743 12.515 18.736 1.00 93.31 81 PRO A N 1
ATOM 602 C CA . PRO A 1 81 ? -5.780 13.590 18.961 1.00 93.31 81 PRO A CA 1
ATOM 603 C C . PRO A 1 81 ? -4.446 13.066 19.506 1.00 93.31 81 PRO A C 1
ATOM 605 O O . PRO A 1 81 ? -4.409 12.218 20.392 1.00 93.31 81 PRO A O 1
ATOM 608 N N . GLY A 1 82 ? -3.332 13.562 18.965 1.00 93.94 82 GLY A N 1
ATOM 609 C CA . GLY A 1 82 ? -1.991 13.168 19.414 1.00 93.94 82 GLY A CA 1
ATOM 610 C C . GLY A 1 82 ? -1.561 11.744 19.035 1.00 93.94 82 GLY A C 1
ATOM 611 O O . GLY A 1 82 ? -0.477 11.321 19.436 1.00 93.94 82 GLY A O 1
ATOM 612 N N . MET A 1 83 ? -2.351 11.002 18.246 1.00 96.94 83 MET A N 1
ATOM 613 C CA . MET A 1 83 ? -1.961 9.674 17.769 1.00 96.94 83 MET A CA 1
ATOM 614 C C . MET A 1 83 ? -0.655 9.746 16.965 1.00 96.94 83 MET A C 1
ATOM 616 O O . MET A 1 83 ? -0.564 10.419 15.937 1.00 96.94 83 MET A O 1
ATOM 620 N N . THR A 1 84 ? 0.365 9.020 17.425 1.00 97.25 84 THR A N 1
ATOM 621 C CA . THR A 1 84 ? 1.684 8.954 16.778 1.00 97.25 84 THR A CA 1
ATOM 622 C C . THR A 1 84 ? 1.847 7.677 15.957 1.00 97.25 84 THR A C 1
ATOM 624 O O . THR A 1 84 ? 1.166 6.677 16.188 1.00 97.25 84 THR A O 1
ATOM 627 N N . THR A 1 85 ? 2.829 7.654 15.050 1.00 97.12 85 THR A N 1
ATOM 628 C CA . THR A 1 85 ? 3.221 6.441 14.310 1.00 97.12 85 THR A CA 1
ATOM 629 C C . THR A 1 85 ? 3.586 5.278 15.239 1.00 97.12 85 THR A C 1
ATOM 631 O O . THR A 1 85 ? 3.329 4.122 14.916 1.00 97.12 85 THR A O 1
ATOM 634 N N . ALA A 1 86 ? 4.199 5.553 16.394 1.00 96.88 86 ALA A N 1
ATOM 635 C CA . ALA A 1 86 ? 4.533 4.512 17.362 1.00 96.88 86 ALA A CA 1
ATOM 636 C C . ALA A 1 86 ? 3.279 3.984 18.075 1.00 96.88 86 ALA A C 1
ATOM 638 O O . ALA A 1 86 ? 3.128 2.772 18.223 1.00 96.88 86 ALA A O 1
ATOM 639 N N . ALA A 1 87 ? 2.372 4.880 18.473 1.00 96.69 87 ALA A N 1
ATOM 640 C CA . ALA A 1 87 ? 1.126 4.517 19.140 1.00 96.69 87 ALA A CA 1
ATOM 641 C C . ALA A 1 87 ? 0.225 3.666 18.234 1.00 96.69 87 ALA A C 1
ATOM 643 O O . ALA A 1 87 ? -0.184 2.582 18.640 1.00 96.69 87 ALA A O 1
ATOM 644 N N . ILE A 1 88 ? 0.007 4.075 16.979 1.00 97.62 88 ILE A N 1
ATOM 645 C CA . ILE A 1 88 ? -0.863 3.319 16.066 1.00 97.62 88 ILE A CA 1
ATOM 646 C C . ILE A 1 88 ? -0.311 1.921 15.750 1.00 97.62 88 ILE A C 1
ATOM 648 O O . ILE A 1 88 ? -1.070 0.968 15.626 1.00 97.62 88 ILE A O 1
ATOM 652 N N . LYS A 1 89 ? 1.016 1.751 15.689 1.00 97.38 89 LYS A N 1
ATOM 653 C CA . LYS A 1 89 ? 1.620 0.423 15.515 1.00 97.38 89 LYS A CA 1
ATOM 654 C C . LYS A 1 89 ? 1.412 -0.478 16.723 1.00 97.38 89 LYS A C 1
ATOM 656 O O . LYS A 1 89 ? 1.259 -1.680 16.543 1.00 97.38 89 LYS A O 1
ATOM 661 N N . ARG A 1 90 ? 1.410 0.077 17.942 1.00 96.38 90 ARG A N 1
ATOM 662 C CA . ARG A 1 90 ? 1.062 -0.688 19.149 1.00 96.38 90 ARG A CA 1
ATOM 663 C C . ARG A 1 90 ? -0.396 -1.126 19.112 1.00 96.38 90 ARG A C 1
ATOM 665 O O . ARG A 1 90 ? -0.665 -2.258 19.481 1.00 96.38 90 ARG A O 1
ATOM 672 N N . VAL A 1 91 ? -1.292 -0.274 18.611 1.00 96.50 91 VAL A N 1
ATOM 673 C CA . VAL A 1 91 ? -2.695 -0.645 18.377 1.00 96.50 91 VAL A CA 1
ATOM 674 C C . VAL A 1 91 ? -2.785 -1.795 17.375 1.00 96.50 91 VAL A C 1
ATOM 676 O O . VAL A 1 91 ? -3.359 -2.826 17.698 1.00 96.50 91 VAL A O 1
ATOM 679 N N . PHE A 1 92 ? -2.131 -1.687 16.213 1.00 97.44 92 PHE A N 1
ATOM 680 C CA . PHE A 1 92 ? -2.112 -2.777 15.227 1.00 97.44 92 PHE A CA 1
ATOM 681 C C . PHE A 1 92 ? -1.562 -4.081 15.809 1.00 97.44 92 PHE A C 1
ATOM 683 O O . PHE A 1 92 ? -2.115 -5.154 15.582 1.00 97.44 92 PHE A O 1
ATOM 690 N N . HIS A 1 93 ? -0.496 -3.982 16.604 1.00 95.94 93 HIS A N 1
ATOM 691 C CA . HIS A 1 93 ? 0.090 -5.123 17.289 1.00 95.94 93 HIS A CA 1
ATOM 692 C C . HIS A 1 93 ? -0.869 -5.752 18.308 1.00 95.94 93 HIS A C 1
ATOM 694 O O . HIS A 1 93 ? -1.050 -6.965 18.295 1.00 95.94 93 HIS A O 1
ATOM 700 N N . ALA A 1 94 ? -1.510 -4.953 19.161 1.00 95.50 94 ALA A N 1
ATOM 701 C CA . ALA A 1 94 ? -2.470 -5.445 20.148 1.00 95.50 94 ALA A CA 1
ATOM 702 C C . ALA A 1 94 ? -3.703 -6.080 19.484 1.00 95.50 94 ALA A C 1
ATOM 704 O O . ALA A 1 94 ? -4.168 -7.126 19.925 1.00 95.50 94 ALA A O 1
ATOM 705 N N . ALA A 1 95 ? -4.183 -5.493 18.386 1.00 95.69 95 ALA A N 1
ATOM 706 C CA . ALA A 1 95 ? -5.292 -6.019 17.596 1.00 95.69 95 ALA A CA 1
ATOM 707 C C . ALA A 1 95 ? -4.924 -7.268 16.774 1.00 95.69 95 ALA A C 1
ATOM 709 O O . ALA A 1 95 ? -5.815 -7.901 16.206 1.00 95.69 95 ALA A O 1
ATOM 710 N N . GLN A 1 96 ? -3.625 -7.581 16.650 1.00 96.38 96 GLN A N 1
ATOM 711 C CA . GLN A 1 96 ? -3.083 -8.517 15.660 1.00 96.38 96 GLN A CA 1
ATOM 712 C C . GLN A 1 96 ? -3.623 -8.236 14.248 1.00 96.38 96 GLN A C 1
ATOM 714 O O . GLN A 1 96 ? -3.832 -9.153 13.468 1.00 96.38 96 GLN A O 1
ATOM 719 N N . ALA A 1 97 ? -3.884 -6.977 13.893 1.00 97.19 97 ALA A N 1
ATOM 720 C CA . ALA A 1 97 ? -4.490 -6.627 12.612 1.00 97.19 97 ALA A CA 1
ATOM 721 C C . ALA A 1 97 ? -4.204 -5.166 12.241 1.00 97.19 97 ALA A C 1
ATOM 723 O O . ALA A 1 97 ? -4.013 -4.322 13.116 1.00 97.19 97 ALA A O 1
ATOM 724 N N . ALA A 1 98 ? -4.193 -4.848 10.947 1.00 97.94 98 ALA A N 1
ATOM 725 C CA . ALA A 1 98 ? -4.054 -3.477 10.463 1.00 97.94 98 ALA A CA 1
ATOM 726 C C . ALA A 1 98 ? -4.946 -3.244 9.233 1.00 97.94 98 ALA A C 1
ATOM 728 O O . ALA A 1 98 ? -5.0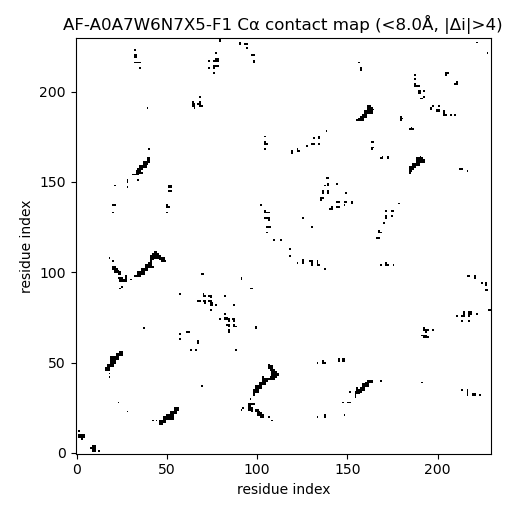68 -4.135 8.397 1.00 97.94 98 ALA A O 1
ATOM 729 N N . PRO A 1 99 ? -5.507 -2.036 9.045 1.00 97.94 99 PRO A N 1
ATOM 730 C CA . PRO A 1 99 ? -6.253 -1.676 7.838 1.00 97.94 99 PRO A CA 1
ATOM 731 C C . PRO A 1 99 ? -5.337 -1.350 6.647 1.00 97.94 99 PRO A C 1
ATOM 733 O O . PRO A 1 99 ? -5.779 -0.741 5.678 1.00 97.94 99 PRO A O 1
ATOM 736 N N . LEU A 1 100 ? -4.052 -1.703 6.734 1.00 98.50 100 LEU A N 1
ATOM 737 C CA . LEU A 1 100 ? -3.037 -1.445 5.722 1.00 98.50 100 LEU A CA 1
ATOM 738 C C . LEU A 1 100 ? -2.570 -2.780 5.150 1.00 98.50 100 LEU A C 1
ATOM 740 O O . LEU A 1 100 ? -2.096 -3.644 5.888 1.00 98.50 100 LEU A O 1
ATOM 744 N N . VAL A 1 101 ? -2.671 -2.913 3.836 1.00 98.56 101 VAL A N 1
ATOM 745 C CA . VAL A 1 101 ? -2.066 -4.007 3.078 1.00 98.56 101 VAL A CA 1
ATOM 746 C C . VAL A 1 101 ? -1.121 -3.433 2.035 1.00 98.56 101 VAL A C 1
ATOM 748 O O . VAL A 1 101 ? -1.278 -2.288 1.608 1.00 98.56 101 VAL A O 1
ATOM 751 N N . PHE A 1 102 ? -0.103 -4.198 1.660 1.00 98.50 102 PHE A N 1
ATOM 752 C CA . PHE A 1 102 ? 0.964 -3.724 0.788 1.00 98.50 102 PHE A CA 1
ATOM 753 C C . PHE A 1 102 ? 1.160 -4.657 -0.395 1.00 98.50 102 PHE A C 1
ATOM 755 O O . PHE A 1 102 ? 1.083 -5.870 -0.257 1.00 98.50 102 PHE A O 1
ATOM 762 N N . ALA A 1 103 ? 1.466 -4.075 -1.541 1.00 98.12 103 ALA A N 1
ATOM 763 C CA . ALA A 1 103 ? 1.961 -4.787 -2.707 1.00 98.12 103 ALA A CA 1
ATOM 764 C C . ALA A 1 103 ? 3.016 -3.916 -3.392 1.00 98.12 103 ALA A C 1
ATOM 766 O O . ALA A 1 103 ? 3.265 -2.781 -2.978 1.00 98.12 103 ALA A O 1
ATOM 767 N N . ASP A 1 104 ? 3.603 -4.415 -4.469 1.00 97.25 104 ASP A N 1
ATOM 768 C CA . ASP A 1 104 ? 4.585 -3.685 -5.263 1.00 97.25 104 ASP A CA 1
ATOM 769 C C . ASP A 1 104 ? 4.230 -3.724 -6.746 1.00 97.25 104 ASP A C 1
ATOM 771 O O . ASP A 1 104 ? 3.560 -4.643 -7.210 1.00 97.25 104 ASP A O 1
ATOM 775 N N . ALA A 1 105 ? 4.668 -2.717 -7.500 1.00 97.19 105 ALA A N 1
ATOM 776 C CA . ALA A 1 105 ? 4.380 -2.615 -8.927 1.00 97.19 105 ALA A CA 1
ATOM 777 C C . ALA A 1 105 ? 5.230 -3.565 -9.790 1.00 97.19 105 ALA A C 1
ATOM 779 O O . ALA A 1 105 ? 4.817 -3.920 -10.894 1.00 97.19 105 ALA A O 1
ATOM 780 N N . LEU A 1 106 ? 6.420 -3.954 -9.315 1.00 96.19 106 LEU A N 1
ATOM 781 C CA . LEU A 1 106 ? 7.360 -4.793 -10.057 1.00 96.19 106 LEU A CA 1
ATOM 782 C C . LEU A 1 106 ? 7.589 -6.161 -9.383 1.00 96.19 106 LEU A C 1
ATOM 784 O O . LEU A 1 106 ? 7.778 -6.217 -8.168 1.00 96.19 106 LEU A O 1
ATOM 788 N N . PRO A 1 107 ? 7.686 -7.256 -10.166 1.00 95.81 107 PRO A N 1
ATOM 789 C CA . PRO A 1 107 ? 7.916 -8.619 -9.671 1.00 95.81 107 PRO A CA 1
ATOM 790 C C . PRO A 1 107 ? 9.392 -8.941 -9.378 1.00 95.81 107 PRO A C 1
ATOM 792 O O . PRO A 1 107 ? 9.865 -10.046 -9.644 1.00 95.81 107 PRO A O 1
ATOM 795 N N . ILE A 1 108 ? 10.163 -7.979 -8.877 1.00 95.00 108 ILE A N 1
ATOM 796 C CA . ILE A 1 108 ? 11.586 -8.162 -8.555 1.00 95.00 108 ILE A CA 1
ATOM 797 C C . ILE A 1 108 ? 11.892 -7.555 -7.194 1.00 95.00 108 ILE A C 1
ATOM 799 O O . ILE A 1 108 ? 11.342 -6.516 -6.874 1.00 95.00 108 ILE A O 1
ATOM 803 N N . GLY A 1 109 ? 12.780 -8.156 -6.405 1.00 94.38 109 GLY A N 1
ATOM 804 C CA . GLY A 1 109 ? 13.317 -7.523 -5.200 1.00 94.38 109 GLY A CA 1
ATOM 805 C C . GLY A 1 109 ? 14.592 -6.736 -5.502 1.00 94.38 109 GLY A C 1
ATOM 806 O O . GLY A 1 109 ? 15.448 -7.216 -6.246 1.00 94.38 109 GLY A O 1
ATOM 807 N N . LEU A 1 110 ? 14.729 -5.533 -4.932 1.00 93.44 110 LEU A N 1
ATOM 808 C CA . LEU A 1 110 ? 15.941 -4.713 -5.041 1.00 93.44 110 LEU A CA 1
ATOM 809 C C . LEU A 1 110 ? 16.385 -4.178 -3.670 1.00 93.44 110 LEU A C 1
ATOM 811 O O . LEU A 1 110 ? 15.956 -3.098 -3.244 1.00 93.44 110 LEU A O 1
ATOM 815 N N . SER A 1 111 ? 17.305 -4.877 -2.995 1.00 91.75 111 SER A N 1
ATOM 816 C CA . SER A 1 111 ? 17.840 -4.415 -1.705 1.00 91.75 111 SER A CA 1
ATOM 817 C C . SER A 1 111 ? 18.637 -3.113 -1.810 1.00 91.75 111 SER A C 1
ATOM 819 O O . SER A 1 111 ? 19.046 -2.664 -2.883 1.00 91.75 111 SER A O 1
ATOM 821 N N . ASP A 1 112 ? 18.903 -2.487 -0.667 1.00 87.75 112 ASP A N 1
ATOM 822 C CA . ASP A 1 112 ? 19.728 -1.273 -0.578 1.00 87.75 112 ASP A CA 1
ATOM 823 C C . ASP A 1 112 ? 21.201 -1.465 -0.887 1.00 87.75 112 ASP A C 1
ATOM 825 O O . ASP A 1 112 ? 21.907 -0.484 -1.102 1.00 87.75 112 ASP A O 1
ATOM 829 N N . LYS A 1 113 ? 21.666 -2.713 -0.953 1.00 91.31 113 LYS A N 1
ATOM 830 C CA . LYS A 1 113 ? 23.047 -3.009 -1.334 1.00 91.31 113 LYS A CA 1
ATOM 831 C C . LYS A 1 113 ? 23.288 -2.752 -2.821 1.00 91.31 113 LYS A C 1
ATOM 833 O O . LYS A 1 113 ? 24.430 -2.573 -3.229 1.00 91.31 113 LYS A O 1
ATOM 838 N N . ILE A 1 114 ? 22.224 -2.724 -3.628 1.0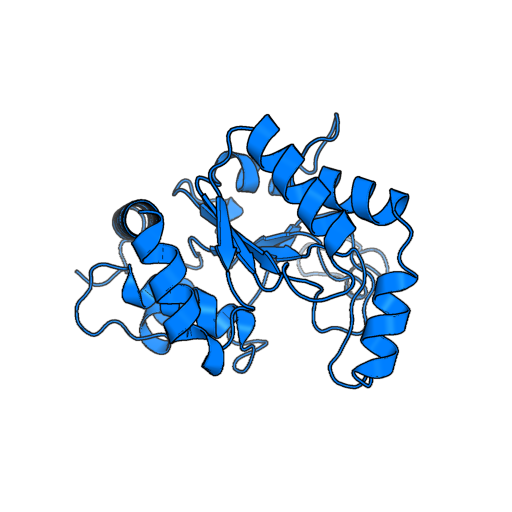0 91.75 114 ILE A N 1
ATOM 839 C CA . ILE A 1 114 ? 22.300 -2.491 -5.069 1.00 91.75 114 ILE A CA 1
ATOM 840 C C . ILE A 1 114 ? 22.403 -0.979 -5.341 1.00 91.75 114 ILE A C 1
ATOM 842 O O . ILE A 1 114 ? 21.496 -0.231 -4.955 1.00 91.75 114 ILE A O 1
ATOM 846 N N . PRO A 1 115 ? 23.442 -0.506 -6.056 1.00 92.81 115 PRO A N 1
ATOM 847 C CA . PRO A 1 115 ? 23.589 0.905 -6.398 1.00 92.81 115 PRO A CA 1
ATOM 848 C C . PRO A 1 115 ? 22.388 1.464 -7.185 1.00 92.81 115 PRO A C 1
ATOM 850 O O . PRO A 1 115 ? 21.816 0.761 -8.025 1.00 92.81 115 PRO A O 1
ATOM 853 N N . PRO A 1 116 ? 22.020 2.751 -7.017 1.00 88.06 116 PRO A N 1
ATOM 854 C CA . PRO A 1 116 ? 20.860 3.340 -7.698 1.00 88.06 116 PRO A CA 1
ATOM 855 C C . PRO A 1 116 ? 20.871 3.202 -9.229 1.00 88.06 116 PRO A C 1
ATOM 857 O O . PRO A 1 116 ? 19.829 2.945 -9.836 1.00 88.06 116 PRO A O 1
ATOM 860 N N . ARG A 1 117 ? 22.049 3.332 -9.858 1.00 87.31 117 ARG A N 1
ATOM 861 C CA . ARG A 1 117 ? 22.219 3.164 -11.311 1.00 87.31 117 ARG A CA 1
ATOM 862 C C . ARG A 1 117 ? 21.874 1.742 -11.760 1.00 87.31 117 ARG A C 1
ATOM 864 O O . ARG A 1 117 ? 21.206 1.569 -12.780 1.00 87.31 117 ARG A O 1
ATOM 871 N N . ASP A 1 118 ? 22.273 0.745 -10.976 1.00 92.44 118 ASP A N 1
ATOM 872 C CA . ASP A 1 118 ? 21.979 -0.658 -11.255 1.00 92.44 118 ASP A CA 1
ATOM 873 C C . ASP A 1 118 ? 20.507 -0.979 -11.020 1.00 92.44 118 ASP A C 1
ATOM 875 O O . ASP A 1 118 ? 19.906 -1.635 -11.869 1.00 92.44 118 ASP A O 1
ATOM 879 N N . LYS A 1 119 ? 19.880 -0.429 -9.968 1.00 91.62 119 LYS A N 1
ATOM 880 C CA . LYS A 1 119 ? 18.423 -0.546 -9.766 1.00 91.62 119 LYS A CA 1
ATOM 881 C C . LYS A 1 119 ? 17.650 -0.056 -10.995 1.00 91.62 119 LYS A C 1
ATOM 883 O O . LYS A 1 119 ? 16.752 -0.739 -11.473 1.00 91.62 119 LYS A O 1
ATOM 888 N N . ALA A 1 120 ? 18.020 1.096 -11.561 1.00 90.25 120 ALA A N 1
ATOM 889 C CA . ALA A 1 120 ? 17.365 1.635 -12.757 1.00 90.25 120 ALA A CA 1
ATOM 890 C C . ALA A 1 120 ? 17.554 0.756 -14.008 1.00 90.25 120 ALA A C 1
ATOM 892 O O . ALA A 1 120 ? 16.661 0.669 -14.853 1.00 90.25 120 ALA A O 1
ATOM 893 N N . ARG A 1 121 ? 18.715 0.108 -14.156 1.00 92.31 121 ARG A N 1
ATOM 894 C CA . ARG A 1 121 ? 18.946 -0.877 -15.224 1.00 92.31 121 ARG A CA 1
ATOM 895 C C . ARG A 1 121 ? 18.088 -2.126 -15.013 1.00 92.31 121 ARG A C 1
ATOM 897 O O . ARG A 1 121 ? 17.427 -2.553 -15.950 1.00 92.31 121 ARG A O 1
ATOM 904 N N . LEU A 1 122 ? 18.065 -2.664 -13.794 1.00 93.62 122 LEU A N 1
ATOM 905 C CA . LEU A 1 122 ? 17.317 -3.875 -13.445 1.00 93.62 122 LEU A CA 1
ATOM 906 C C . LEU A 1 122 ? 15.808 -3.693 -13.638 1.00 93.62 122 LEU A C 1
ATOM 908 O O . LEU A 1 122 ? 15.180 -4.543 -14.255 1.00 93.62 122 LEU A O 1
ATOM 912 N N . ARG A 1 123 ? 15.239 -2.554 -13.221 1.00 93.75 123 ARG A N 1
ATOM 913 C CA . ARG A 1 123 ? 13.818 -2.233 -13.457 1.00 93.75 123 ARG A CA 1
ATOM 914 C C . ARG A 1 123 ? 13.456 -2.229 -14.943 1.00 93.75 123 ARG A C 1
ATOM 916 O O . ARG A 1 123 ? 12.449 -2.806 -15.329 1.00 93.75 123 ARG A O 1
ATOM 923 N N . ARG A 1 124 ? 14.303 -1.631 -15.790 1.00 91.88 124 ARG A N 1
ATOM 924 C CA . ARG A 1 124 ? 14.094 -1.600 -17.250 1.00 91.88 124 ARG A CA 1
ATOM 925 C C . ARG A 1 124 ? 14.229 -2.968 -17.914 1.00 91.88 124 ARG A C 1
ATOM 927 O O . ARG A 1 124 ? 13.689 -3.160 -18.996 1.00 91.88 124 ARG A O 1
ATOM 934 N N . ALA A 1 125 ? 14.948 -3.892 -17.283 1.00 94.06 125 ALA A N 1
ATOM 935 C CA . ALA A 1 125 ? 15.115 -5.252 -17.775 1.00 94.06 125 ALA A CA 1
ATOM 936 C C . ALA A 1 125 ? 13.931 -6.170 -17.422 1.00 94.06 125 ALA A C 1
ATOM 938 O O . ALA A 1 125 ? 13.864 -7.278 -17.950 1.00 94.06 125 ALA A O 1
ATOM 939 N N . VAL A 1 126 ? 13.001 -5.739 -16.558 1.00 95.00 126 VAL A N 1
ATOM 940 C CA . VAL A 1 126 ? 11.819 -6.540 -16.218 1.00 95.00 126 VAL A CA 1
ATOM 941 C C . VAL A 1 126 ? 10.916 -6.664 -17.451 1.00 95.00 126 VAL A C 1
ATOM 943 O O . VAL A 1 126 ? 10.447 -5.647 -17.970 1.00 95.00 126 VAL A O 1
ATOM 946 N N . PRO A 1 127 ? 10.623 -7.887 -17.930 1.00 96.69 127 PRO A N 1
ATOM 947 C CA . PRO A 1 127 ? 9.744 -8.068 -19.078 1.00 96.69 127 PRO A CA 1
ATOM 948 C C . PRO A 1 127 ? 8.328 -7.559 -18.790 1.00 96.69 127 PRO A C 1
ATOM 950 O O . PRO A 1 127 ? 7.754 -7.876 -17.749 1.00 96.69 127 PRO A O 1
ATOM 953 N N . LYS A 1 128 ? 7.720 -6.852 -19.750 1.00 97.69 128 LYS A N 1
ATOM 954 C CA . LYS A 1 128 ? 6.333 -6.357 -19.644 1.00 97.69 128 LYS A CA 1
ATOM 955 C C . LYS A 1 128 ? 5.340 -7.465 -19.289 1.00 97.69 128 LYS A C 1
ATOM 957 O O . LYS A 1 128 ? 4.585 -7.312 -18.343 1.00 97.69 128 LYS A O 1
ATOM 962 N N . ALA A 1 129 ? 5.451 -8.625 -19.937 1.00 97.56 129 ALA A N 1
ATOM 963 C CA . ALA A 1 129 ? 4.613 -9.786 -19.636 1.00 97.56 129 ALA A CA 1
ATOM 964 C C . ALA A 1 129 ? 4.766 -10.302 -18.190 1.00 97.56 129 ALA A C 1
ATOM 966 O O . ALA A 1 129 ? 3.834 -10.883 -17.643 1.00 97.56 129 ALA A O 1
ATOM 967 N N . ALA A 1 130 ? 5.932 -10.118 -17.558 1.00 96.75 130 ALA A N 1
ATOM 968 C CA . ALA A 1 130 ? 6.109 -10.453 -16.146 1.00 96.75 130 ALA A CA 1
ATOM 969 C C . ALA A 1 130 ? 5.411 -9.430 -15.240 1.00 96.75 130 ALA A C 1
ATOM 971 O O . ALA A 1 130 ? 4.797 -9.825 -14.253 1.00 96.75 130 ALA A O 1
ATOM 972 N N . ILE A 1 131 ? 5.465 -8.141 -15.598 1.00 97.19 131 ILE A N 1
ATOM 973 C CA . ILE A 1 131 ? 4.713 -7.078 -14.917 1.00 97.19 131 ILE A CA 1
ATOM 974 C C . ILE A 1 131 ? 3.208 -7.344 -15.037 1.00 97.19 131 ILE A C 1
ATOM 976 O O . ILE A 1 131 ? 2.518 -7.318 -14.027 1.00 97.19 131 ILE A O 1
ATOM 980 N N . ASP A 1 132 ? 2.709 -7.665 -16.232 1.00 97.38 132 ASP A N 1
ATOM 981 C CA . ASP A 1 132 ? 1.281 -7.916 -16.466 1.00 97.38 132 ASP A CA 1
ATOM 982 C C . ASP A 1 132 ? 0.759 -9.063 -15.598 1.00 97.38 132 ASP A C 1
ATOM 984 O O . ASP A 1 132 ? -0.222 -8.887 -14.880 1.00 97.38 132 ASP A O 1
ATOM 988 N N . ARG A 1 133 ? 1.452 -10.212 -15.597 1.00 96.19 133 ARG A N 1
ATOM 989 C CA . ARG A 1 133 ? 1.086 -11.354 -14.742 1.00 96.19 133 ARG A CA 1
ATOM 990 C C . ARG A 1 133 ? 1.113 -10.995 -13.260 1.00 96.19 133 ARG A C 1
ATOM 992 O O . ARG A 1 133 ? 0.203 -11.345 -12.522 1.00 96.19 133 ARG A O 1
ATOM 999 N N . HIS A 1 134 ? 2.144 -10.277 -12.824 1.00 96.62 134 HIS A N 1
ATOM 1000 C CA . HIS A 1 134 ? 2.274 -9.855 -11.430 1.00 96.62 134 HIS A CA 1
ATOM 1001 C C . HIS A 1 134 ? 1.130 -8.942 -10.989 1.00 96.62 134 HIS A C 1
ATOM 1003 O O . HIS A 1 134 ? 0.532 -9.157 -9.939 1.00 96.62 134 HIS A O 1
ATOM 1009 N N . LEU A 1 135 ? 0.789 -7.946 -11.806 1.00 97.00 135 LEU A N 1
ATOM 1010 C CA . LEU A 1 135 ? -0.306 -7.029 -11.506 1.00 97.00 135 LEU A CA 1
ATOM 1011 C C . LEU A 1 135 ? -1.672 -7.715 -11.591 1.00 97.00 135 LEU A C 1
ATOM 1013 O O . LEU A 1 135 ? -2.541 -7.410 -10.775 1.00 97.00 135 LEU A O 1
ATOM 1017 N N . ALA A 1 136 ? -1.850 -8.659 -12.520 1.00 95.94 136 ALA A N 1
ATOM 1018 C CA . ALA A 1 136 ? -3.047 -9.490 -12.584 1.00 95.94 136 ALA A CA 1
ATOM 1019 C C . ALA A 1 136 ? -3.230 -10.305 -11.299 1.00 95.94 136 ALA A C 1
ATOM 1021 O O . ALA A 1 136 ? -4.332 -10.335 -10.758 1.00 95.94 136 ALA A O 1
ATOM 1022 N N . HIS A 1 137 ? -2.154 -10.876 -10.754 1.00 95.06 137 HIS A N 1
ATOM 1023 C CA . HIS A 1 137 ? -2.190 -11.566 -9.465 1.00 95.06 137 HIS A CA 1
ATOM 1024 C C . HIS A 1 137 ? -2.519 -10.610 -8.304 1.00 95.06 137 HIS A C 1
ATOM 1026 O O . HIS A 1 137 ? -3.462 -10.848 -7.550 1.00 95.06 137 HIS A O 1
ATOM 1032 N N . VAL A 1 138 ? -1.792 -9.490 -8.178 1.00 96.19 138 VAL A N 1
ATOM 1033 C CA . VAL A 1 138 ? -1.983 -8.495 -7.097 1.00 96.19 138 VAL A CA 1
ATOM 1034 C C . VAL A 1 138 ? -3.410 -7.942 -7.066 1.00 96.19 138 VAL A C 1
ATOM 1036 O O . VAL A 1 138 ? -3.966 -7.746 -5.988 1.00 96.19 138 VAL A O 1
ATOM 1039 N N . LEU A 1 139 ? -4.004 -7.696 -8.235 1.00 96.62 139 LEU A N 1
ATOM 1040 C CA . LEU A 1 139 ? -5.363 -7.167 -8.372 1.00 96.62 139 LEU A CA 1
ATOM 1041 C C . LEU A 1 139 ? -6.424 -8.263 -8.557 1.00 96.62 139 LEU A C 1
ATOM 1043 O O . LEU A 1 139 ? -7.593 -7.945 -8.767 1.00 96.62 139 LEU A O 1
ATOM 1047 N N . CYS A 1 140 ? -6.033 -9.539 -8.469 1.00 95.25 140 CYS A N 1
ATOM 1048 C CA . CYS A 1 140 ? -6.909 -10.697 -8.637 1.00 95.25 140 CYS A CA 1
ATOM 1049 C C . CYS A 1 140 ? -7.757 -10.633 -9.925 1.00 95.25 140 CYS A C 1
ATOM 1051 O O . CYS A 1 140 ? -8.977 -10.805 -9.894 1.00 95.25 140 CYS A O 1
ATOM 1053 N N . LEU A 1 141 ? -7.108 -10.359 -11.054 1.00 91.94 141 LEU A N 1
ATOM 1054 C CA . LEU A 1 141 ? -7.709 -10.314 -12.393 1.00 91.94 141 LEU A CA 1
ATOM 1055 C C . LEU A 1 141 ? -7.675 -11.671 -13.111 1.00 91.94 141 LEU A C 1
ATOM 1057 O O . LEU A 1 141 ? -8.175 -11.792 -14.223 1.00 91.94 141 LEU A O 1
ATOM 1061 N N . GLU A 1 142 ? -7.048 -12.671 -12.500 1.00 90.94 142 GLU A N 1
ATOM 1062 C CA . GLU A 1 142 ? -6.959 -14.033 -13.018 1.00 90.94 142 GLU A CA 1
ATOM 1063 C C . GLU A 1 142 ? -8.248 -14.823 -12.738 1.00 90.94 142 GLU A C 1
ATOM 1065 O O . GLU A 1 142 ? -8.952 -14.553 -11.763 1.00 90.94 142 GLU A O 1
ATOM 1070 N N . ASP A 1 143 ? -8.520 -15.853 -13.546 1.00 85.12 143 ASP A N 1
ATOM 1071 C CA . ASP A 1 143 ? -9.723 -16.694 -13.417 1.00 85.12 143 ASP A CA 1
ATOM 1072 C C . ASP A 1 143 ? -9.808 -17.418 -12.062 1.00 85.12 143 ASP A C 1
ATOM 1074 O O . ASP A 1 143 ? -10.892 -17.683 -11.543 1.00 85.12 143 ASP A O 1
ATOM 1078 N N . ARG A 1 144 ? -8.648 -17.774 -11.493 1.00 85.75 144 ARG A N 1
ATOM 1079 C CA . ARG A 1 144 ? -8.514 -18.515 -10.231 1.00 85.75 144 ARG A CA 1
ATOM 1080 C C . ARG A 1 144 ? -7.470 -17.848 -9.334 1.00 85.75 144 ARG A C 1
ATOM 1082 O O . ARG A 1 144 ? -6.349 -18.347 -9.248 1.00 85.75 144 ARG A O 1
ATOM 1089 N N . PRO A 1 145 ? -7.816 -16.722 -8.692 1.00 89.06 145 PRO A N 1
ATOM 1090 C CA . PRO A 1 145 ? -6.897 -16.016 -7.812 1.00 89.06 145 PRO A CA 1
ATOM 1091 C C . PRO A 1 145 ? -6.637 -16.824 -6.538 1.00 89.06 145 PRO A C 1
ATOM 1093 O O . PRO A 1 145 ? -7.457 -17.641 -6.110 1.00 89.06 145 PRO A O 1
ATOM 1096 N N . ASP A 1 146 ? -5.524 -16.520 -5.880 1.00 92.69 146 ASP A N 1
ATOM 1097 C CA . ASP A 1 146 ? -5.293 -16.953 -4.507 1.00 92.69 146 ASP A CA 1
ATOM 1098 C C . ASP A 1 146 ? -6.446 -16.486 -3.594 1.00 92.69 146 ASP A C 1
ATOM 1100 O O . ASP A 1 146 ? -6.826 -15.311 -3.593 1.00 92.69 146 ASP A O 1
ATOM 1104 N N . ALA A 1 147 ? -7.014 -17.411 -2.815 1.00 93.62 147 ALA A N 1
ATOM 1105 C CA . ALA A 1 147 ? -8.200 -17.144 -2.003 1.00 93.62 147 ALA A CA 1
ATOM 1106 C C . ALA A 1 147 ? -7.951 -16.093 -0.906 1.00 93.62 147 ALA A C 1
ATOM 1108 O O . ALA A 1 147 ? -8.855 -15.320 -0.578 1.00 93.62 147 ALA A O 1
ATOM 1109 N N . GLN A 1 148 ? -6.736 -16.031 -0.350 1.00 94.56 148 GLN A N 1
ATOM 1110 C CA . GLN A 1 148 ? -6.384 -15.026 0.651 1.00 94.56 148 GLN A CA 1
ATOM 1111 C C . GLN A 1 148 ? -6.210 -13.653 0.006 1.00 94.56 148 GLN A C 1
ATOM 1113 O O . GLN A 1 148 ? -6.736 -12.670 0.529 1.00 94.56 148 GLN A O 1
ATOM 1118 N N . VAL A 1 149 ? -5.524 -13.578 -1.140 1.00 95.06 149 VAL A N 1
ATOM 1119 C CA . VAL A 1 149 ? -5.373 -12.313 -1.878 1.00 95.06 149 VAL A CA 1
ATOM 1120 C C . VAL A 1 149 ? -6.743 -11.791 -2.314 1.00 95.06 149 VAL A C 1
ATOM 1122 O O . VAL A 1 149 ? -7.034 -10.621 -2.075 1.00 95.06 149 VAL A O 1
ATOM 1125 N N . ARG A 1 150 ? -7.628 -12.654 -2.838 1.00 95.81 150 ARG A N 1
ATOM 1126 C CA . ARG A 1 150 ? -9.019 -12.298 -3.171 1.00 95.81 150 ARG A CA 1
ATOM 1127 C C . ARG A 1 150 ? -9.761 -11.749 -1.951 1.00 95.81 150 ARG A C 1
ATOM 1129 O O . ARG A 1 150 ? -10.288 -10.645 -2.014 1.00 95.81 150 ARG A O 1
ATOM 1136 N N . SER A 1 151 ? -9.730 -12.464 -0.824 1.00 95.81 151 SER A N 1
ATOM 1137 C CA . SER A 1 151 ? -10.386 -12.040 0.425 1.00 95.81 151 SER A CA 1
ATOM 1138 C C . SER A 1 151 ? -9.902 -10.675 0.940 1.00 95.81 151 SER A C 1
ATOM 1140 O O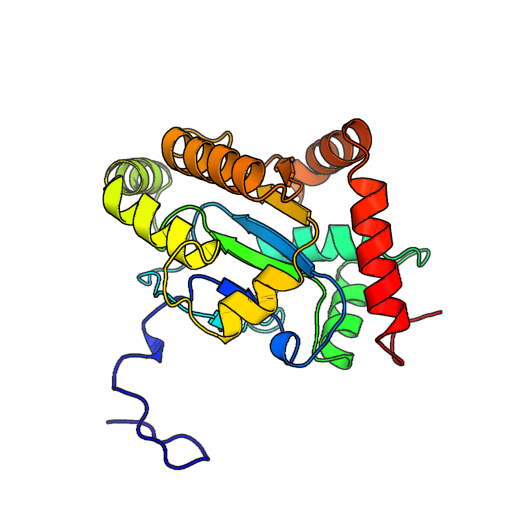 . SER A 1 151 ? -10.669 -9.912 1.537 1.00 95.81 151 SER A O 1
ATOM 1142 N N . LEU A 1 152 ? -8.623 -10.353 0.736 1.00 97.25 152 LEU A N 1
ATOM 1143 C CA . LEU A 1 152 ? -8.073 -9.039 1.060 1.00 97.25 152 LEU A CA 1
ATOM 1144 C C . LEU A 1 152 ? -8.526 -7.992 0.034 1.00 97.25 152 LEU A C 1
ATOM 1146 O O . LEU A 1 152 ? -9.024 -6.942 0.437 1.00 97.25 152 LEU A O 1
ATOM 1150 N N . MET A 1 153 ? -8.402 -8.270 -1.267 1.00 97.00 153 MET A N 1
ATOM 1151 C CA . MET A 1 153 ? -8.760 -7.319 -2.324 1.00 97.00 153 MET A CA 1
ATOM 1152 C C . MET A 1 153 ? -10.239 -6.950 -2.341 1.00 97.00 153 MET A C 1
ATOM 1154 O O . MET A 1 153 ? -10.547 -5.778 -2.535 1.00 97.00 153 MET A O 1
ATOM 1158 N N . ASP A 1 154 ? -11.142 -7.884 -2.046 1.00 96.75 154 ASP A N 1
ATOM 1159 C CA . ASP A 1 154 ? -12.584 -7.607 -1.975 1.00 96.75 154 ASP A CA 1
ATOM 1160 C C . ASP A 1 154 ? -12.937 -6.585 -0.875 1.00 96.75 154 ASP A C 1
ATOM 1162 O O . ASP A 1 154 ? -14.009 -5.981 -0.890 1.00 96.75 154 ASP A O 1
ATOM 1166 N N . ARG A 1 155 ? -12.028 -6.359 0.084 1.00 97.44 155 ARG A N 1
ATOM 1167 C CA . ARG A 1 155 ? -12.171 -5.361 1.155 1.00 97.44 155 ARG A CA 1
ATOM 1168 C C . ARG A 1 155 ? -11.413 -4.064 0.888 1.00 97.44 155 ARG A C 1
ATOM 1170 O O . ARG A 1 155 ? -11.504 -3.142 1.701 1.00 97.44 155 ARG A O 1
ATOM 1177 N N . VAL A 1 156 ? -10.633 -3.979 -0.189 1.00 97.94 156 VAL A N 1
ATOM 1178 C CA . VAL A 1 156 ? -9.870 -2.772 -0.520 1.00 97.94 156 VAL A CA 1
ATOM 1179 C C . VAL A 1 156 ? -10.817 -1.706 -1.055 1.00 97.94 156 VAL A C 1
ATOM 1181 O O . VAL A 1 156 ? -11.351 -1.811 -2.153 1.00 97.94 156 VAL A O 1
ATOM 1184 N N . GLU A 1 157 ? -10.990 -0.632 -0.287 1.00 96.00 157 GLU A N 1
ATOM 1185 C CA . GLU A 1 157 ? -11.818 0.513 -0.693 1.00 96.00 157 GLU A CA 1
ATOM 1186 C C . GLU A 1 157 ? -11.002 1.648 -1.317 1.00 96.00 157 GLU A C 1
ATOM 1188 O O . GLU A 1 157 ? -11.561 2.604 -1.864 1.00 96.00 157 GLU A O 1
ATOM 1193 N N . PHE A 1 158 ? -9.680 1.594 -1.165 1.00 93.94 158 PHE A N 1
ATOM 1194 C CA . PHE A 1 158 ? -8.792 2.669 -1.567 1.00 93.94 158 PHE A CA 1
ATOM 1195 C C . PHE A 1 158 ? -7.370 2.171 -1.820 1.00 93.94 158 PHE A C 1
ATOM 1197 O O . PHE A 1 158 ? -6.819 1.409 -1.020 1.00 93.94 158 PHE A O 1
ATOM 1204 N N . VAL A 1 159 ? -6.763 2.664 -2.901 1.00 97.31 159 VAL A N 1
ATOM 1205 C CA . VAL A 1 159 ? -5.389 2.339 -3.288 1.00 97.31 159 VAL A CA 1
ATOM 1206 C C . VAL A 1 159 ? -4.488 3.575 -3.281 1.00 97.31 159 VAL A C 1
ATOM 1208 O O . VAL A 1 159 ? -4.810 4.615 -3.854 1.00 97.31 159 VAL A O 1
ATOM 1211 N N . ILE A 1 160 ? -3.306 3.453 -2.682 1.00 96.88 160 ILE A N 1
ATOM 1212 C CA . ILE A 1 160 ? -2.236 4.452 -2.755 1.00 96.88 160 ILE A CA 1
ATOM 1213 C C . ILE A 1 160 ? -1.134 3.923 -3.670 1.00 96.88 160 ILE A C 1
ATOM 1215 O O . ILE A 1 160 ? -0.404 3.006 -3.303 1.00 96.88 160 ILE A O 1
ATOM 1219 N N . LEU A 1 161 ? -0.968 4.544 -4.835 1.00 97.12 161 LEU A N 1
ATOM 1220 C CA . LEU A 1 161 ? 0.159 4.312 -5.737 1.00 97.12 1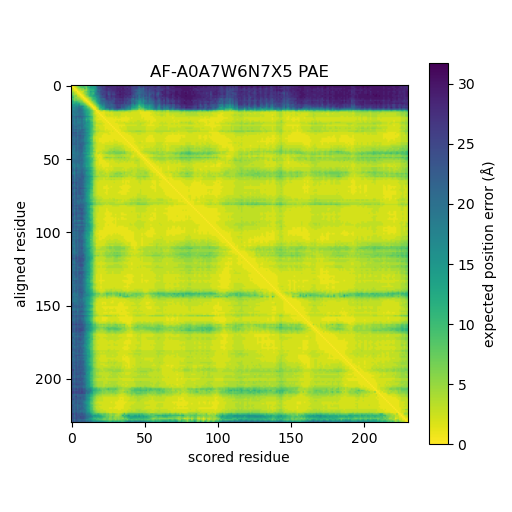61 LEU A CA 1
ATOM 1221 C C . LEU A 1 161 ? 1.338 5.189 -5.296 1.00 97.12 161 LEU A C 1
ATOM 1223 O O . LEU A 1 161 ? 1.295 6.421 -5.410 1.00 97.12 161 LEU A O 1
ATOM 1227 N N . SER A 1 162 ? 2.384 4.572 -4.747 1.00 96.56 162 SER A N 1
ATOM 1228 C CA . SER A 1 162 ? 3.448 5.277 -4.030 1.00 96.56 162 SER A CA 1
ATOM 1229 C C . SER A 1 162 ? 4.777 5.294 -4.785 1.00 96.56 162 SER A C 1
ATOM 1231 O O . SER A 1 162 ? 5.480 4.290 -4.884 1.00 96.56 162 SER A O 1
ATOM 1233 N N . GLY A 1 163 ? 5.176 6.472 -5.278 1.00 93.69 163 GLY A N 1
ATOM 1234 C CA . GLY A 1 163 ? 6.461 6.660 -5.968 1.00 93.69 163 GLY A CA 1
ATOM 1235 C C . GLY A 1 163 ? 6.460 6.238 -7.438 1.00 93.69 163 GLY A C 1
ATOM 1236 O O . GLY A 1 163 ? 7.518 6.029 -8.023 1.00 93.69 163 GLY A O 1
ATOM 1237 N N . HIS A 1 164 ? 5.275 6.130 -8.034 1.00 90.06 164 HIS A N 1
ATOM 1238 C CA . HIS A 1 164 ? 5.036 5.605 -9.386 1.00 90.06 164 HIS A CA 1
ATOM 1239 C C . HIS A 1 164 ? 5.304 6.618 -10.510 1.00 90.06 164 HIS A C 1
ATOM 1241 O O . HIS A 1 164 ? 5.260 6.264 -11.684 1.00 90.06 164 HIS A O 1
ATOM 1247 N N . ALA A 1 165 ? 5.604 7.870 -10.150 1.00 85.88 165 ALA A N 1
ATOM 1248 C CA . ALA A 1 165 ? 6.065 8.910 -11.072 1.00 85.88 165 ALA A CA 1
ATOM 1249 C C . ALA A 1 165 ? 7.585 8.855 -11.337 1.00 85.88 165 ALA A C 1
ATOM 1251 O O . ALA A 1 165 ? 8.111 9.678 -12.081 1.00 85.88 165 ALA A O 1
ATOM 1252 N N . ALA A 1 166 ? 8.310 7.931 -10.696 1.00 83.69 166 ALA A N 1
ATOM 1253 C CA . ALA A 1 166 ? 9.739 7.766 -10.924 1.00 83.69 166 ALA A CA 1
ATOM 1254 C C . ALA A 1 166 ? 10.015 7.142 -12.310 1.00 83.69 166 ALA A C 1
ATOM 1256 O O . ALA A 1 166 ? 9.232 6.301 -12.756 1.00 83.69 166 ALA A O 1
ATOM 1257 N N . PRO A 1 167 ? 11.151 7.471 -12.954 1.00 82.38 167 PRO A N 1
ATOM 1258 C CA . PRO A 1 167 ? 11.532 6.851 -14.218 1.00 82.38 167 PRO A CA 1
ATOM 1259 C C . PRO A 1 167 ? 11.646 5.324 -14.126 1.00 82.38 167 PRO A C 1
ATOM 1261 O O . PRO A 1 167 ? 12.211 4.794 -13.161 1.00 82.38 167 PRO A O 1
ATOM 1264 N N . GLY A 1 168 ? 11.169 4.624 -15.156 1.00 84.69 168 GLY A N 1
ATOM 1265 C CA . GLY A 1 168 ? 11.210 3.161 -15.260 1.00 84.69 168 GLY A CA 1
ATOM 1266 C C . GLY A 1 168 ? 9.983 2.440 -14.695 1.00 84.69 168 GLY A C 1
ATOM 1267 O O . GLY A 1 168 ? 9.976 1.211 -14.664 1.00 84.69 168 GLY A O 1
ATOM 1268 N N . PHE A 1 169 ? 8.963 3.180 -14.257 1.00 90.44 169 PHE A N 1
ATOM 1269 C CA . PHE A 1 169 ? 7.686 2.633 -13.783 1.00 90.44 169 PHE A CA 1
ATOM 1270 C C . PHE A 1 169 ? 6.524 2.927 -14.723 1.00 90.44 169 PHE A C 1
ATOM 1272 O O . PHE A 1 169 ? 5.422 2.459 -14.473 1.00 90.44 169 PHE A O 1
ATOM 1279 N N . GLU A 1 170 ? 6.743 3.659 -15.814 1.00 92.75 170 GLU A N 1
ATOM 1280 C CA . GLU A 1 170 ? 5.693 4.186 -16.689 1.00 92.75 170 GLU A CA 1
ATOM 1281 C C . GLU A 1 170 ? 4.732 3.084 -17.152 1.00 92.75 170 GLU A C 1
ATOM 1283 O O . GLU A 1 170 ? 3.515 3.261 -17.116 1.00 92.75 170 GLU A O 1
ATOM 1288 N N . TYR A 1 171 ? 5.278 1.918 -17.516 1.00 95.88 171 TYR A N 1
ATOM 1289 C CA . TYR A 1 171 ? 4.484 0.763 -17.924 1.00 95.88 171 TYR A CA 1
ATOM 1290 C C . TYR A 1 171 ? 3.628 0.200 -16.780 1.00 95.88 171 TYR A C 1
ATOM 1292 O O . TYR A 1 171 ? 2.411 0.094 -16.923 1.00 95.88 171 TYR A O 1
ATOM 1300 N N . ALA A 1 172 ? 4.245 -0.125 -15.638 1.00 96.56 172 ALA A N 1
ATOM 1301 C CA . ALA A 1 172 ? 3.546 -0.698 -14.487 1.00 96.56 172 ALA A CA 1
ATOM 1302 C C . ALA A 1 172 ? 2.495 0.274 -13.924 1.00 96.56 172 ALA A C 1
ATOM 1304 O O . ALA A 1 172 ? 1.361 -0.117 -13.661 1.00 96.56 172 ALA A O 1
ATOM 1305 N N . SER A 1 173 ? 2.840 1.559 -13.828 1.00 95.44 173 SER A N 1
ATOM 1306 C CA . SER A 1 173 ? 1.938 2.634 -13.417 1.00 95.44 173 SER A CA 1
ATOM 1307 C C . SER A 1 173 ? 0.745 2.766 -14.363 1.00 95.44 173 SER A C 1
ATOM 1309 O O . SER A 1 173 ? -0.387 2.885 -13.903 1.00 95.44 173 SER A O 1
ATOM 1311 N N . GLY A 1 174 ? 0.970 2.721 -15.681 1.00 96.75 174 GLY A N 1
ATOM 1312 C CA . GLY A 1 174 ? -0.106 2.768 -16.672 1.00 96.75 174 GLY A CA 1
ATOM 1313 C C . GLY A 1 174 ? -1.028 1.547 -16.608 1.00 96.75 174 GLY A C 1
ATOM 1314 O O . GLY A 1 174 ? -2.241 1.683 -16.753 1.00 96.75 174 GLY A O 1
ATOM 1315 N N . MET A 1 175 ? -0.476 0.357 -16.353 1.00 97.69 175 MET A N 1
ATOM 1316 C CA . MET A 1 175 ? -1.258 -0.866 -16.136 1.00 97.69 175 MET A CA 1
ATOM 1317 C C . MET A 1 175 ? -2.104 -0.790 -14.865 1.00 97.69 175 MET A C 1
ATOM 1319 O O . MET A 1 175 ? -3.304 -1.041 -14.923 1.00 97.69 175 MET A O 1
ATOM 1323 N N . LEU A 1 176 ? -1.510 -0.381 -13.741 1.00 97.75 176 LEU A N 1
ATOM 1324 C CA . LEU A 1 176 ? -2.222 -0.206 -12.475 1.00 97.75 176 LEU A CA 1
ATOM 1325 C C . LEU A 1 176 ? -3.373 0.788 -12.600 1.00 97.75 176 LEU A C 1
ATOM 1327 O O . LEU A 1 176 ? -4.479 0.476 -12.178 1.00 97.75 176 LEU A O 1
ATOM 1331 N N . VAL A 1 177 ? -3.135 1.950 -13.214 1.00 97.31 177 VAL A N 1
ATOM 1332 C CA . VAL A 1 177 ? -4.185 2.951 -13.458 1.00 97.31 177 VAL A CA 1
ATOM 1333 C C . VAL A 1 177 ? -5.332 2.338 -14.258 1.00 97.31 177 VAL A C 1
ATOM 1335 O O . VAL A 1 177 ? -6.463 2.355 -13.785 1.00 97.31 177 VAL A O 1
ATOM 1338 N N . ARG A 1 178 ? -5.043 1.711 -15.406 1.00 97.56 178 ARG A N 1
ATOM 1339 C CA . ARG A 1 178 ? -6.079 1.099 -16.253 1.00 97.56 178 ARG A CA 1
ATOM 1340 C C . ARG A 1 178 ? -6.878 0.021 -15.529 1.00 97.56 178 ARG A C 1
ATOM 1342 O O . ARG A 1 178 ? -8.095 -0.030 -15.665 1.00 97.56 178 ARG A O 1
ATOM 1349 N N . HIS A 1 179 ? -6.211 -0.846 -14.772 1.00 97.75 179 HIS A N 1
ATOM 1350 C CA . HIS A 1 179 ? -6.892 -1.910 -14.042 1.00 97.75 179 HIS A CA 1
ATOM 1351 C C . HIS A 1 179 ? -7.733 -1.377 -12.887 1.00 97.75 179 HIS A C 1
ATOM 1353 O O . HIS A 1 179 ? -8.867 -1.809 -12.727 1.00 97.75 179 HIS A O 1
ATOM 1359 N N . LEU A 1 180 ? -7.218 -0.424 -12.110 1.00 97.31 180 LEU A N 1
ATOM 1360 C CA . LEU A 1 180 ? -7.971 0.176 -11.010 1.00 97.31 180 LEU A CA 1
ATOM 1361 C C . LEU A 1 180 ? -9.183 0.961 -11.526 1.00 97.31 180 LEU A C 1
ATOM 1363 O O . LEU A 1 180 ? -10.264 0.828 -10.960 1.00 97.31 180 LEU A O 1
ATOM 1367 N N . GLU A 1 181 ? -9.039 1.697 -12.632 1.00 96.88 181 GLU A N 1
ATOM 1368 C CA . GLU A 1 181 ? -10.159 2.350 -13.324 1.00 96.88 181 GLU A CA 1
ATOM 1369 C C . GLU A 1 181 ? -11.186 1.325 -13.821 1.00 96.88 181 GLU A C 1
ATOM 1371 O O . GLU A 1 181 ? -12.378 1.487 -13.568 1.00 96.88 181 GLU A O 1
ATOM 1376 N N . GLY A 1 182 ? -10.735 0.239 -14.459 1.00 96.69 182 GLY A N 1
ATOM 1377 C CA . GLY A 1 182 ? -11.609 -0.837 -14.935 1.00 96.69 182 GLY A CA 1
ATOM 1378 C C . GLY A 1 182 ? -12.344 -1.583 -13.816 1.00 96.69 182 GLY A C 1
ATOM 1379 O O . GLY A 1 182 ? -13.483 -1.998 -14.005 1.00 96.69 182 GLY A O 1
ATOM 1380 N N . LEU A 1 183 ? -11.724 -1.713 -12.641 1.00 94.88 183 LEU A N 1
ATOM 1381 C CA . LEU A 1 183 ? -12.342 -2.285 -11.441 1.00 94.88 183 LEU A CA 1
ATOM 1382 C C . LEU A 1 183 ? -13.242 -1.287 -10.692 1.00 94.88 183 LEU A C 1
ATOM 1384 O O . LEU A 1 183 ? -13.901 -1.668 -9.727 1.00 94.88 183 LEU A O 1
ATOM 1388 N N . GLY A 1 184 ? -13.236 -0.003 -11.068 1.00 95.56 184 GLY A N 1
ATOM 1389 C CA . GLY A 1 184 ? -13.885 1.056 -10.294 1.00 95.56 184 GLY A CA 1
ATOM 1390 C C . GLY A 1 184 ? -13.276 1.254 -8.900 1.00 95.56 184 GLY A C 1
ATOM 1391 O O . GLY A 1 184 ? -13.923 1.830 -8.023 1.00 95.56 184 GLY A O 1
ATOM 1392 N N . VAL A 1 185 ? -12.045 0.777 -8.675 1.00 94.88 185 VAL A N 1
ATOM 1393 C CA . VAL A 1 185 ? -11.361 0.878 -7.385 1.00 94.88 185 VAL A CA 1
ATOM 1394 C C . VAL A 1 185 ? -10.733 2.267 -7.262 1.00 94.88 185 VAL A C 1
ATOM 1396 O O . VAL A 1 185 ? -9.856 2.630 -8.050 1.00 94.88 185 VAL A O 1
ATOM 1399 N N . PRO A 1 186 ? -11.132 3.059 -6.259 1.00 94.94 186 PRO A N 1
ATOM 1400 C CA . PRO A 1 186 ? -10.626 4.411 -6.099 1.00 94.94 186 PRO A CA 1
ATOM 1401 C C . PRO A 1 186 ? -9.129 4.446 -5.737 1.00 94.94 186 PRO A C 1
ATOM 1403 O O . PRO A 1 186 ? -8.684 3.696 -4.864 1.00 94.94 186 PRO A O 1
ATOM 1406 N N . PHE A 1 187 ? -8.344 5.347 -6.344 1.00 95.50 187 PHE A N 1
ATOM 1407 C CA . PHE A 1 187 ? -6.903 5.431 -6.079 1.00 95.50 187 PHE A CA 1
ATOM 1408 C C . PHE A 1 187 ? -6.317 6.849 -6.114 1.00 95.50 187 PHE A C 1
ATOM 1410 O O . PHE A 1 187 ? -6.849 7.768 -6.737 1.00 95.50 187 PHE A O 1
ATOM 1417 N N . VAL A 1 188 ? -5.159 7.008 -5.468 1.00 94.62 188 VAL A N 1
ATOM 1418 C CA . VAL A 1 188 ? -4.337 8.225 -5.497 1.00 94.62 188 VAL A CA 1
ATOM 1419 C C . VAL A 1 188 ? -2.918 7.919 -5.948 1.00 94.62 188 VAL A C 1
ATOM 1421 O O . VAL A 1 188 ? -2.341 6.899 -5.576 1.00 94.62 188 VAL A O 1
ATOM 1424 N N . ARG A 1 189 ? -2.314 8.841 -6.699 1.00 94.25 189 ARG A N 1
ATOM 1425 C CA . ARG A 1 189 ? -0.875 8.830 -6.982 1.00 94.25 189 ARG A CA 1
ATOM 1426 C C . ARG A 1 189 ? -0.162 9.788 -6.040 1.00 94.25 189 ARG A C 1
ATOM 1428 O O . ARG A 1 189 ? -0.564 10.938 -5.894 1.00 94.25 189 ARG A O 1
ATOM 1435 N N . THR A 1 190 ? 0.903 9.313 -5.407 1.00 94.25 190 THR A N 1
ATOM 1436 C CA . THR A 1 190 ? 1.692 10.093 -4.446 1.00 94.25 190 THR A CA 1
ATOM 1437 C C . THR A 1 190 ? 3.184 9.944 -4.713 1.00 94.25 190 THR A C 1
ATOM 1439 O O . THR A 1 190 ? 3.632 9.013 -5.395 1.00 94.25 190 THR A O 1
ATOM 1442 N N . ALA A 1 191 ? 3.977 10.849 -4.137 1.00 93.94 191 ALA A N 1
ATOM 1443 C CA . ALA A 1 191 ? 5.408 10.619 -3.991 1.00 93.94 191 ALA A CA 1
ATOM 1444 C C . ALA A 1 191 ? 5.672 9.320 -3.204 1.00 93.94 191 ALA A C 1
ATOM 1446 O O . ALA A 1 191 ? 4.795 8.785 -2.523 1.00 93.94 191 ALA A O 1
ATOM 1447 N N . PHE A 1 192 ? 6.895 8.796 -3.297 1.00 94.50 192 PHE A N 1
ATOM 1448 C CA . PHE A 1 192 ? 7.261 7.584 -2.566 1.00 94.50 192 PHE A CA 1
ATOM 1449 C C . PHE A 1 192 ? 7.055 7.787 -1.057 1.00 94.50 192 PHE A C 1
ATOM 1451 O O . PHE A 1 192 ? 7.480 8.811 -0.518 1.00 94.50 192 PHE A O 1
ATOM 1458 N N . LEU A 1 193 ? 6.404 6.834 -0.387 1.00 94.81 193 LEU A N 1
ATOM 1459 C CA . LEU A 1 193 ? 6.064 6.901 1.032 1.00 94.81 193 LEU A CA 1
ATOM 1460 C C . LEU A 1 193 ? 7.340 6.838 1.864 1.00 94.81 193 LEU A C 1
ATOM 1462 O O . LEU A 1 193 ? 7.871 5.778 2.181 1.00 94.81 193 LEU A O 1
ATOM 1466 N N . PHE A 1 194 ? 7.837 8.021 2.187 1.00 93.69 194 PHE A N 1
ATOM 1467 C CA . PHE A 1 194 ? 9.018 8.233 2.997 1.00 93.69 194 PHE A CA 1
ATOM 1468 C C . PHE A 1 194 ? 8.855 9.542 3.765 1.00 93.69 194 PHE A C 1
ATOM 1470 O O . PHE A 1 194 ? 8.164 10.453 3.301 1.00 93.69 194 PHE A O 1
ATOM 1477 N N . GLY A 1 195 ? 9.486 9.651 4.936 1.00 89.12 195 GLY A N 1
ATOM 1478 C CA . GLY A 1 195 ? 9.290 10.788 5.845 1.00 89.12 195 GLY A CA 1
ATOM 1479 C C . GLY A 1 195 ? 9.521 12.150 5.184 1.00 89.12 195 GLY A C 1
ATOM 1480 O O . GLY A 1 195 ? 8.704 13.053 5.349 1.00 89.12 195 GLY A O 1
ATOM 1481 N N . SER A 1 196 ? 10.563 12.270 4.357 1.00 93.19 196 SER A N 1
ATOM 1482 C CA . SER A 1 196 ? 10.896 13.508 3.636 1.00 93.19 196 SER A CA 1
ATOM 1483 C C . SER A 1 196 ? 9.832 13.950 2.625 1.00 93.19 196 SER A C 1
ATOM 1485 O O . SER A 1 196 ? 9.755 15.128 2.300 1.00 93.19 196 SER A O 1
ATOM 1487 N N . ASN A 1 197 ? 8.995 13.029 2.139 1.00 95.06 197 ASN A N 1
ATOM 1488 C CA . ASN A 1 197 ? 7.968 13.307 1.131 1.00 95.06 197 ASN A CA 1
ATOM 1489 C C . ASN A 1 197 ? 6.592 13.593 1.750 1.00 95.06 197 ASN A C 1
ATOM 1491 O O . ASN A 1 197 ? 5.641 13.893 1.025 1.00 95.06 197 ASN A O 1
ATOM 1495 N N . MET A 1 198 ? 6.461 13.486 3.078 1.00 94.88 198 MET A N 1
ATOM 1496 C CA . MET A 1 198 ? 5.170 13.535 3.764 1.00 94.88 198 MET A CA 1
ATOM 1497 C C . MET A 1 198 ? 4.370 14.817 3.485 1.00 94.88 198 MET A C 1
ATOM 1499 O O . MET A 1 198 ? 3.182 14.690 3.195 1.00 94.88 198 MET A O 1
ATOM 1503 N N . PRO A 1 199 ? 4.957 16.032 3.474 1.00 93.69 199 PRO A N 1
ATOM 1504 C CA . PRO A 1 199 ? 4.197 17.241 3.147 1.00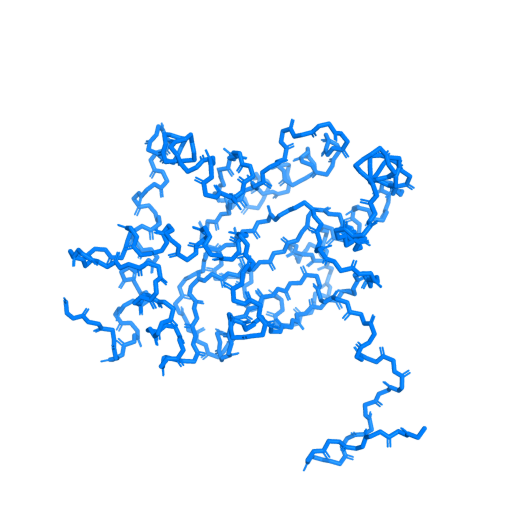 93.69 199 PRO A CA 1
ATOM 1505 C C . PRO A 1 199 ? 3.515 17.171 1.770 1.00 93.69 199 PRO A C 1
ATOM 1507 O O . PRO A 1 199 ? 2.329 17.477 1.648 1.00 93.69 199 PRO A O 1
ATOM 1510 N N . GLY A 1 200 ? 4.229 16.689 0.747 1.00 92.12 200 GLY A N 1
ATOM 1511 C CA . GLY A 1 200 ? 3.683 16.524 -0.604 1.00 92.12 200 GLY A CA 1
ATOM 1512 C C . GLY A 1 200 ? 2.621 15.426 -0.687 1.00 92.12 200 GLY A C 1
ATOM 1513 O O . GLY A 1 200 ? 1.601 15.603 -1.349 1.00 92.12 200 GLY A O 1
ATOM 1514 N N . ILE A 1 201 ? 2.817 14.319 0.038 1.00 94.06 201 ILE A N 1
ATOM 1515 C CA . ILE A 1 201 ? 1.829 13.233 0.139 1.00 94.06 201 ILE A CA 1
ATOM 1516 C C . ILE A 1 201 ? 0.525 13.748 0.762 1.00 94.06 201 ILE A C 1
ATOM 1518 O O . ILE A 1 201 ? -0.553 13.484 0.236 1.00 94.06 201 ILE A O 1
ATOM 1522 N N . LEU A 1 202 ? 0.614 14.512 1.853 1.00 93.88 202 LEU A N 1
ATOM 1523 C CA . LEU A 1 202 ? -0.555 15.077 2.528 1.00 93.88 202 LEU A CA 1
ATOM 1524 C C . LEU A 1 202 ? -1.299 16.080 1.646 1.00 93.88 202 LEU A C 1
ATOM 1526 O O . LEU A 1 202 ? -2.527 16.060 1.620 1.00 93.88 202 LEU A O 1
ATOM 1530 N N . SER A 1 203 ? -0.566 16.913 0.905 1.00 90.94 203 SER A N 1
ATOM 1531 C CA . SER A 1 203 ? -1.156 17.837 -0.066 1.00 90.94 203 SER A CA 1
ATOM 1532 C C . SER A 1 203 ? -1.932 17.084 -1.153 1.00 90.94 203 SER A C 1
ATOM 1534 O O . SER A 1 203 ? -3.102 17.377 -1.396 1.00 90.94 203 SER A O 1
ATOM 1536 N N . ALA A 1 204 ? -1.335 16.032 -1.727 1.00 89.69 204 ALA A N 1
ATOM 1537 C CA . ALA A 1 204 ? -1.985 15.204 -2.742 1.00 89.69 204 ALA A CA 1
ATOM 1538 C C . ALA A 1 204 ? -3.256 14.511 -2.219 1.00 89.69 204 ALA A C 1
ATOM 1540 O O . ALA A 1 204 ? -4.263 14.475 -2.923 1.00 89.69 204 ALA A O 1
ATOM 1541 N N . LEU A 1 205 ? -3.235 13.993 -0.985 1.00 90.94 205 LEU A N 1
ATOM 1542 C CA . LEU A 1 205 ? -4.396 13.352 -0.351 1.00 90.94 205 LEU A CA 1
ATOM 1543 C C . LEU A 1 205 ? -5.529 14.337 -0.035 1.00 90.94 205 LEU A C 1
ATOM 1545 O O . LEU A 1 205 ? -6.697 13.970 -0.135 1.00 90.94 205 LEU A O 1
ATOM 1549 N N . ALA A 1 206 ? -5.198 15.570 0.351 1.00 89.50 206 ALA A N 1
ATOM 1550 C CA . ALA A 1 206 ? -6.189 16.602 0.641 1.00 89.50 206 ALA A CA 1
ATOM 1551 C C . ALA A 1 206 ? -6.854 17.130 -0.640 1.00 89.50 206 ALA A C 1
ATOM 1553 O O . ALA A 1 206 ? -8.077 17.190 -0.714 1.00 89.50 206 ALA A O 1
ATOM 1554 N N . ALA A 1 207 ? -6.064 17.445 -1.674 1.00 87.62 207 ALA A N 1
ATOM 1555 C CA . ALA A 1 207 ? -6.561 18.005 -2.938 1.00 87.62 207 ALA A CA 1
ATOM 1556 C C . ALA A 1 207 ? -7.531 17.079 -3.695 1.00 87.62 207 ALA A C 1
ATOM 1558 O O . ALA A 1 207 ? -8.280 17.514 -4.562 1.00 87.62 207 ALA A O 1
ATOM 1559 N N . SER A 1 208 ? -7.507 15.793 -3.370 1.00 84.62 208 SER A N 1
ATOM 1560 C CA . SER A 1 208 ? -8.281 14.736 -4.018 1.00 84.62 208 SER A CA 1
ATOM 1561 C C . SER A 1 208 ? -9.459 14.232 -3.175 1.00 84.62 208 SER A C 1
ATOM 1563 O O . SER A 1 208 ? -10.184 13.342 -3.615 1.00 84.62 208 SER A O 1
ATOM 1565 N N . GLY A 1 209 ? -9.646 14.755 -1.955 1.00 85.56 209 GLY A N 1
ATOM 1566 C CA . GLY A 1 209 ? -10.679 14.293 -1.018 1.00 85.56 209 GLY A CA 1
ATOM 1567 C C . GLY A 1 209 ? -10.462 12.871 -0.476 1.00 85.56 209 GLY A C 1
ATOM 1568 O O . GLY A 1 209 ? -11.345 12.309 0.183 1.00 85.56 209 GLY A O 1
ATOM 1569 N N . TRP A 1 210 ? -9.299 12.257 -0.738 1.00 89.19 210 TRP A N 1
ATOM 1570 C CA . TRP A 1 210 ? -8.983 10.900 -0.272 1.00 89.19 210 TRP A CA 1
ATOM 1571 C C . TRP A 1 210 ? -8.792 10.823 1.238 1.00 89.19 210 TRP A C 1
ATOM 1573 O O . TRP A 1 210 ? -8.992 9.766 1.836 1.00 89.19 210 TRP A O 1
ATOM 1583 N N . ASP A 1 211 ? -8.461 11.941 1.871 1.00 87.25 211 ASP A N 1
ATOM 1584 C CA . ASP A 1 211 ? -8.402 12.076 3.320 1.00 87.25 211 ASP A CA 1
ATOM 1585 C C . ASP A 1 211 ? -9.704 11.622 4.014 1.00 87.25 211 ASP A C 1
ATOM 1587 O O . ASP A 1 211 ? -9.660 10.965 5.054 1.00 87.25 211 ASP A O 1
ATOM 1591 N N . THR A 1 212 ? -10.866 11.897 3.418 1.00 90.12 212 THR A N 1
ATOM 1592 C CA . THR A 1 212 ? -12.184 11.510 3.943 1.00 90.12 212 THR A CA 1
ATOM 1593 C C . THR A 1 212 ? -12.389 9.998 3.885 1.00 90.12 212 THR A C 1
ATOM 1595 O O . THR A 1 212 ? -12.883 9.389 4.838 1.00 90.12 212 THR A O 1
ATOM 1598 N N . ARG A 1 213 ? -11.952 9.356 2.799 1.00 91.44 213 ARG A N 1
ATOM 1599 C CA . ARG A 1 213 ? -12.019 7.895 2.654 1.00 91.44 213 ARG A CA 1
ATOM 1600 C C . ARG A 1 213 ? -11.030 7.190 3.570 1.00 91.44 213 ARG A C 1
ATOM 1602 O O . ARG A 1 213 ? -11.424 6.238 4.240 1.00 91.44 213 ARG A O 1
ATOM 1609 N N . PHE A 1 214 ? -9.809 7.712 3.698 1.00 94.56 214 PHE A N 1
ATOM 1610 C CA . PHE A 1 214 ? -8.829 7.205 4.661 1.00 94.56 214 PHE A CA 1
ATOM 1611 C C . PHE A 1 214 ? -9.414 7.239 6.083 1.00 94.56 214 PHE A C 1
ATOM 1613 O O . PHE A 1 214 ? -9.436 6.218 6.773 1.00 94.56 214 PHE A O 1
ATOM 1620 N N . ARG A 1 215 ? -9.977 8.381 6.504 1.00 94.88 215 ARG A N 1
ATOM 1621 C CA . ARG A 1 215 ? -10.672 8.506 7.799 1.00 94.88 215 ARG A CA 1
ATOM 1622 C C . ARG A 1 215 ? -11.816 7.505 7.949 1.00 94.88 215 ARG A C 1
ATOM 1624 O O . ARG A 1 215 ? -11.979 6.926 9.019 1.00 94.88 215 ARG A O 1
ATOM 1631 N N . SER A 1 216 ? -12.606 7.284 6.897 1.00 95.56 216 SER A N 1
ATOM 1632 C CA . SER A 1 216 ? -13.717 6.324 6.917 1.00 95.56 216 SER A CA 1
ATOM 1633 C C . SER A 1 216 ? -13.242 4.891 7.172 1.00 95.56 216 SER A C 1
ATOM 1635 O O . SER A 1 216 ? -13.851 4.194 7.990 1.00 95.56 216 SER A O 1
ATOM 1637 N N . VAL A 1 217 ? -12.144 4.471 6.533 1.00 96.75 217 VAL A N 1
ATOM 1638 C CA . VAL A 1 217 ? -11.515 3.166 6.785 1.00 96.75 217 VAL A CA 1
ATOM 1639 C C . VAL A 1 217 ? -11.004 3.083 8.223 1.00 96.75 217 VAL A C 1
ATOM 1641 O O . VAL A 1 217 ? -11.356 2.151 8.943 1.00 96.75 217 VAL A O 1
ATOM 1644 N N . MET A 1 218 ? -10.259 4.089 8.688 1.00 96.94 218 MET A N 1
ATOM 1645 C CA . MET A 1 218 ? -9.721 4.100 10.054 1.00 96.94 218 MET A CA 1
ATOM 1646 C C . MET A 1 218 ? -10.812 4.084 11.126 1.00 96.94 218 MET A C 1
ATOM 1648 O O . MET A 1 218 ? -10.684 3.375 12.122 1.00 96.94 218 MET A O 1
ATOM 1652 N N . ARG A 1 219 ? -11.918 4.804 10.914 1.00 96.25 219 ARG A N 1
ATOM 1653 C CA . ARG A 1 219 ? -13.077 4.780 11.812 1.00 96.25 219 ARG A CA 1
ATOM 1654 C C . ARG A 1 219 ? -13.693 3.384 11.899 1.00 96.25 219 ARG A C 1
ATOM 1656 O O . ARG A 1 219 ? -14.065 2.962 12.990 1.00 96.25 219 ARG A O 1
ATOM 1663 N N . ARG A 1 220 ? -13.808 2.675 10.771 1.00 96.56 220 ARG A N 1
ATOM 1664 C CA . ARG A 1 220 ? -14.359 1.310 10.724 1.00 96.56 220 ARG A CA 1
ATOM 1665 C C . ARG A 1 220 ? -13.407 0.282 11.334 1.00 96.56 220 ARG A C 1
ATOM 1667 O O . ARG A 1 220 ? -13.869 -0.595 12.051 1.00 96.56 220 ARG A O 1
ATOM 1674 N N . PHE A 1 221 ? -12.098 0.441 11.138 1.00 96.69 221 PHE A N 1
ATOM 1675 C CA . PHE A 1 221 ? -11.091 -0.342 11.856 1.00 96.69 221 PHE A CA 1
ATOM 1676 C C . PHE A 1 221 ? -11.199 -0.139 13.373 1.00 96.69 221 PHE A C 1
ATOM 1678 O O . PHE A 1 221 ? -11.301 -1.110 14.113 1.00 96.69 221 PHE A O 1
ATOM 1685 N N . ARG A 1 222 ? -11.281 1.116 13.833 1.00 94.56 222 ARG A N 1
ATOM 1686 C CA . ARG A 1 222 ? -11.461 1.449 15.253 1.00 94.56 222 ARG A CA 1
ATOM 1687 C C . ARG A 1 222 ? -12.733 0.841 15.841 1.00 94.56 222 ARG A C 1
ATOM 1689 O O . ARG A 1 222 ? -12.692 0.291 16.928 1.00 94.56 222 ARG A O 1
ATOM 1696 N N . ALA A 1 223 ? -13.854 0.916 15.126 1.00 93.88 223 ALA A N 1
ATOM 1697 C CA . ALA A 1 223 ? -15.107 0.315 15.583 1.00 93.88 223 ALA A CA 1
ATOM 1698 C C . ALA A 1 223 ? -15.031 -1.222 15.696 1.00 93.88 223 ALA A C 1
ATOM 1700 O O . ALA A 1 223 ? -15.773 -1.814 16.476 1.00 93.88 223 ALA A O 1
ATOM 1701 N N . ALA A 1 224 ? -14.146 -1.862 14.925 1.00 92.12 224 ALA A N 1
ATOM 1702 C CA . ALA A 1 224 ? -13.931 -3.305 14.951 1.00 92.12 224 ALA A CA 1
ATOM 1703 C C . ALA A 1 224 ? -12.906 -3.760 16.010 1.00 92.12 224 ALA A C 1
ATOM 1705 O O . ALA A 1 224 ? -12.902 -4.938 16.371 1.00 92.12 224 ALA A O 1
ATOM 1706 N N . ASP A 1 225 ? -12.049 -2.863 16.510 1.00 88.44 225 ASP A N 1
ATOM 1707 C CA . ASP A 1 225 ? -11.023 -3.171 17.509 1.00 88.44 225 ASP A CA 1
ATOM 1708 C C . ASP A 1 225 ? -11.384 -2.613 18.891 1.00 88.44 225 ASP A C 1
ATOM 1710 O O . ASP A 1 225 ? -11.359 -1.409 19.134 1.00 88.44 225 ASP A O 1
ATOM 1714 N N . ARG A 1 226 ? -11.660 -3.516 19.837 1.00 79.81 226 ARG A N 1
ATOM 1715 C CA . ARG A 1 226 ? -12.003 -3.160 21.224 1.00 79.81 226 ARG A CA 1
ATOM 1716 C C . ARG A 1 226 ? -10.840 -2.524 21.992 1.00 79.81 226 ARG A C 1
ATOM 1718 O O . ARG A 1 226 ? -11.079 -1.910 23.025 1.00 79.81 226 ARG A O 1
ATOM 1725 N N . ASN A 1 227 ? -9.606 -2.682 21.511 1.00 79.25 227 ASN A N 1
ATOM 1726 C CA . ASN A 1 227 ? -8.402 -2.150 22.154 1.00 79.25 227 ASN A CA 1
ATOM 1727 C C . ASN A 1 227 ? -7.990 -0.775 21.616 1.00 79.25 227 ASN A C 1
ATOM 1729 O O . ASN A 1 227 ? -6.999 -0.199 22.076 1.00 79.25 227 ASN A O 1
ATOM 1733 N N . PHE A 1 228 ? -8.713 -0.248 20.630 1.00 86.31 228 PHE A N 1
ATOM 1734 C CA . PHE A 1 228 ? -8.389 1.035 20.036 1.00 86.31 228 PHE A CA 1
ATOM 1735 C C . PHE A 1 228 ? -8.746 2.164 21.026 1.00 86.31 228 PHE A C 1
ATOM 1737 O O . PHE A 1 228 ? -9.854 2.164 21.564 1.00 86.31 228 PHE A O 1
ATOM 1744 N N . PRO A 1 229 ? -7.848 3.139 21.279 1.00 78.69 229 PRO A N 1
ATOM 1745 C CA . PRO A 1 229 ? -8.146 4.267 22.161 1.00 78.69 229 PRO A CA 1
ATOM 1746 C C . PRO A 1 229 ? -9.408 5.033 21.735 1.00 78.69 229 PRO A C 1
ATOM 1748 O O . PRO A 1 229 ? -9.640 5.221 20.535 1.00 78.69 229 PRO A O 1
ATOM 1751 N N . ALA A 1 230 ? -10.195 5.472 22.723 1.00 71.75 230 ALA A N 1
ATOM 1752 C CA . ALA A 1 230 ? -11.414 6.259 22.519 1.00 71.75 230 ALA A CA 1
ATOM 1753 C C . ALA A 1 230 ? -11.142 7.569 21.754 1.00 71.75 230 ALA A C 1
ATOM 1755 O O . ALA A 1 230 ? -10.153 8.257 22.096 1.00 71.75 230 ALA A O 1
#

Secondary structure (DSSP, 8-state):
-PPB-TT--B--TTGGGSEEEEEEETTGGG--S-EEEEEESS-SSSSPEEEEEEEE-TTT-TT-HHHHHHHHHHHHHSS-TT--HHHHHHHHHHHT--SEEEEESSSS---TTS-HHHHHHHHHHS-HHHHHHHHHHHTT-SSS--HHHHHHHTTEEEEEEESTTSTT-HHHHHHHHHHHHHTT--EEEES-SSGGGHHHHHHHHHHTTHHHHHHHHHHHHHHH-TTS--

Radius of gyration: 17.41 Å; Cα contacts (8 Å, |Δi|>4): 384; chains: 1; bounding box: 39×50×42 Å